Protein AF-A0A9P5NGA0-F1 (afdb_monomer_lite)

Secondary structure (DSSP, 8-state):
-----THHHHHHHHHHHHHHHTTSS------GGGGS--S---TTEEEEEEEEEPTT--HHHHHHS---BS-STTSSEEEEESBHHHHHHT-SSEEEEEEEEHHHHHHS-EEEPPHHHHHT---TTSSTT-EEEEE-SS-PBTTBSS-EEEEEEHHHHTTTT-EEEEEETT-TTS-TT-B--HHHHTTTTT-BS------

pLDDT: mean 79.45, std 17.51, range [39.53, 96.5]

Structure (mmCIF, N/CA/C/O backbone):
data_AF-A0A9P5NGA0-F1
#
_entry.id   AF-A0A9P5NGA0-F1
#
loop_
_atom_site.group_PDB
_atom_site.id
_atom_site.type_symbol
_atom_site.label_atom_id
_atom_site.label_alt_id
_atom_site.label_comp_id
_atom_site.label_asym_id
_atom_site.label_entity_id
_atom_site.label_seq_id
_atom_site.pdbx_PDB_ins_code
_atom_site.Cartn_x
_atom_site.Cartn_y
_atom_site.Cartn_z
_atom_site.occupancy
_atom_site.B_iso_or_equiv
_atom_site.auth_seq_id
_atom_site.auth_comp_id
_atom_site.auth_asym_id
_atom_site.auth_atom_id
_atom_site.pdbx_PDB_model_num
ATOM 1 N N . MET A 1 1 ? 49.934 56.362 -37.278 1.00 44.78 1 MET A N 1
ATOM 2 C CA . MET A 1 1 ? 49.394 54.993 -37.444 1.00 44.78 1 MET A CA 1
ATOM 3 C C . MET A 1 1 ? 49.486 54.292 -36.099 1.00 44.78 1 MET A C 1
ATOM 5 O O . MET A 1 1 ? 50.587 54.046 -35.635 1.00 44.78 1 MET A O 1
ATOM 9 N N . ILE A 1 2 ? 48.356 54.085 -35.422 1.00 48.91 2 ILE A N 1
ATOM 10 C CA . ILE A 1 2 ? 48.323 53.521 -34.065 1.00 48.91 2 ILE A CA 1
ATOM 11 C C . ILE A 1 2 ? 48.322 51.995 -34.191 1.00 48.91 2 ILE A C 1
ATOM 13 O O . ILE A 1 2 ? 47.350 51.406 -34.659 1.00 48.91 2 ILE A O 1
ATOM 17 N N . HIS A 1 3 ? 49.435 51.359 -33.826 1.00 47.41 3 HIS A N 1
ATOM 18 C CA . HIS A 1 3 ? 49.525 49.908 -33.689 1.00 47.41 3 HIS A CA 1
ATOM 19 C C . HIS A 1 3 ? 48.767 49.478 -32.432 1.00 47.41 3 HIS A C 1
ATOM 21 O O . HIS A 1 3 ? 49.205 49.729 -31.312 1.00 47.41 3 HIS A O 1
ATOM 27 N N . GLN A 1 4 ? 47.609 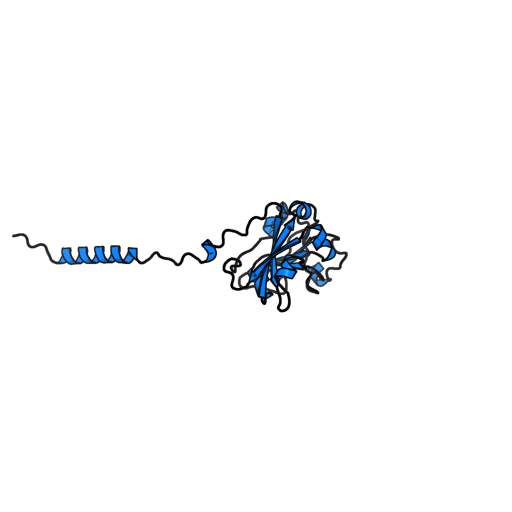48.843 -32.619 1.00 47.69 4 GLN A N 1
ATOM 28 C CA . GLN A 1 4 ? 46.931 48.151 -31.528 1.00 47.69 4 GLN A CA 1
ATOM 29 C C . GLN A 1 4 ? 47.776 46.941 -31.097 1.00 47.69 4 GLN A C 1
ATOM 31 O O . GLN A 1 4 ? 48.144 46.130 -31.953 1.00 47.69 4 GLN A O 1
ATOM 36 N N . PRO A 1 5 ? 48.087 46.796 -29.799 1.00 52.59 5 PRO A N 1
ATOM 37 C CA . PRO A 1 5 ? 48.901 45.695 -29.310 1.00 52.59 5 PRO A CA 1
ATOM 38 C C . PRO A 1 5 ? 48.157 44.365 -29.485 1.00 52.59 5 PRO A C 1
ATOM 40 O O . PRO A 1 5 ? 46.973 44.240 -29.157 1.00 52.59 5 PRO A O 1
ATOM 43 N N . ALA A 1 6 ? 48.870 43.359 -29.999 1.00 55.66 6 ALA A N 1
ATOM 44 C CA . ALA A 1 6 ? 48.369 42.010 -30.286 1.00 55.66 6 ALA A CA 1
ATOM 45 C C . ALA A 1 6 ? 47.685 41.327 -29.081 1.00 55.66 6 ALA A C 1
ATOM 47 O O . ALA A 1 6 ? 46.849 40.441 -29.254 1.00 55.66 6 ALA A O 1
ATOM 48 N N . SER A 1 7 ? 47.970 41.797 -27.867 1.00 55.34 7 SER A N 1
ATOM 49 C CA . SER A 1 7 ? 47.393 41.350 -26.598 1.00 55.34 7 SER A CA 1
ATOM 50 C C . SER A 1 7 ? 45.872 41.538 -26.515 1.00 55.34 7 SER A C 1
ATOM 52 O O . SER A 1 7 ? 45.193 40.731 -25.886 1.00 55.34 7 SER A O 1
ATOM 54 N N . LEU A 1 8 ? 45.313 42.557 -27.181 1.00 52.03 8 LEU A N 1
ATOM 55 C CA . LEU A 1 8 ? 43.870 42.834 -27.144 1.00 52.03 8 LEU A CA 1
ATOM 56 C C . LEU A 1 8 ? 43.065 41.860 -28.025 1.00 52.03 8 LEU A C 1
ATOM 58 O O . LEU A 1 8 ? 41.920 41.536 -27.719 1.00 52.03 8 LEU A O 1
ATOM 62 N N . ARG A 1 9 ? 43.673 41.353 -29.107 1.00 53.91 9 ARG A N 1
ATOM 63 C CA . ARG A 1 9 ? 43.028 40.402 -30.030 1.00 53.91 9 ARG A CA 1
ATOM 64 C C . ARG A 1 9 ? 42.917 39.001 -29.433 1.00 53.91 9 ARG A C 1
ATOM 66 O O . ARG A 1 9 ? 41.930 38.318 -29.678 1.00 53.91 9 ARG A O 1
ATOM 73 N N . ILE A 1 10 ? 43.891 38.602 -28.616 1.00 57.31 10 ILE A N 1
ATOM 74 C CA . ILE A 1 10 ? 43.894 37.302 -27.930 1.00 57.31 10 ILE A CA 1
ATOM 75 C C . ILE A 1 10 ? 42.819 37.271 -26.833 1.00 57.31 10 ILE A C 1
ATOM 77 O O . ILE A 1 10 ? 42.112 36.276 -26.700 1.00 57.31 10 ILE A O 1
ATOM 81 N N . LEU A 1 11 ? 42.633 38.381 -26.110 1.00 55.25 11 LEU A N 1
ATOM 82 C CA . LEU A 1 11 ? 41.629 38.483 -25.046 1.00 55.25 11 LEU A CA 1
ATOM 83 C C . LEU A 1 11 ? 40.183 38.482 -25.578 1.00 55.25 11 LEU A C 1
ATOM 85 O O . LEU A 1 11 ? 39.280 37.971 -24.922 1.00 55.25 11 LEU A O 1
ATOM 89 N N . LEU A 1 12 ? 39.957 39.023 -26.781 1.00 54.62 12 LEU A N 1
ATOM 90 C CA . LEU A 1 12 ? 38.637 38.999 -27.419 1.00 54.62 12 LEU A CA 1
ATOM 91 C C . LEU A 1 12 ? 38.269 37.596 -27.937 1.00 54.62 12 LEU A C 1
ATOM 93 O O . LEU A 1 12 ? 37.108 37.197 -27.879 1.00 54.62 12 LEU A O 1
ATOM 97 N N . LEU A 1 13 ? 39.257 36.834 -28.417 1.00 55.31 13 LEU A N 1
ATOM 98 C CA . LEU A 1 13 ? 39.057 35.476 -28.935 1.00 55.31 13 LEU A CA 1
ATOM 99 C C . LEU A 1 13 ? 38.733 34.463 -27.828 1.00 55.31 13 LEU A C 1
ATOM 101 O O . LEU A 1 13 ? 37.881 33.600 -28.030 1.00 55.31 13 LEU A O 1
ATOM 105 N N . THR A 1 14 ? 39.339 34.583 -26.644 1.00 55.31 14 THR A N 1
ATOM 106 C CA . THR A 1 14 ? 39.026 33.699 -25.507 1.00 55.31 14 THR A CA 1
ATOM 107 C C . THR A 1 14 ? 37.631 33.957 -24.937 1.00 55.31 14 THR A C 1
ATOM 109 O O . THR A 1 14 ? 36.948 33.008 -24.548 1.00 55.31 14 THR A O 1
ATOM 112 N N . LEU A 1 15 ? 37.158 35.209 -24.958 1.00 54.34 15 LEU A N 1
ATOM 113 C CA . LEU A 1 15 ? 35.811 35.558 -24.503 1.00 54.34 15 LEU A CA 1
ATOM 114 C C . LEU A 1 15 ? 34.724 34.989 -25.434 1.00 54.34 15 LEU A C 1
ATOM 116 O O . LEU A 1 15 ? 33.713 34.479 -24.960 1.00 54.34 15 LEU A O 1
ATOM 120 N N . ILE A 1 16 ? 34.945 35.004 -26.753 1.00 56.59 16 ILE A N 1
ATOM 121 C CA . ILE A 1 16 ? 33.987 34.461 -27.730 1.00 56.59 16 ILE A CA 1
ATOM 122 C C . ILE A 1 16 ? 33.914 32.929 -27.632 1.00 56.59 16 ILE A C 1
ATOM 124 O O . ILE A 1 16 ? 32.818 32.371 -27.633 1.00 56.59 16 ILE A O 1
ATOM 128 N N . VAL A 1 17 ? 35.043 32.236 -27.452 1.00 56.28 17 VAL A N 1
ATOM 129 C CA . VAL A 1 17 ? 35.050 30.772 -27.264 1.00 56.28 17 VAL A CA 1
ATOM 130 C C . VAL A 1 17 ? 34.340 30.366 -25.966 1.00 56.28 17 VAL A C 1
ATOM 132 O O . VAL A 1 17 ? 33.583 29.398 -25.974 1.00 56.28 17 VAL A O 1
ATOM 135 N N . ALA A 1 18 ? 34.485 31.128 -24.877 1.00 53.69 18 ALA A N 1
ATOM 136 C CA . ALA A 1 18 ? 33.774 30.860 -23.622 1.00 53.69 18 ALA A CA 1
ATOM 137 C C . ALA A 1 18 ? 32.246 31.060 -23.736 1.00 53.69 18 ALA A C 1
ATOM 139 O O . ALA A 1 18 ? 31.475 30.317 -23.127 1.00 53.69 18 ALA A O 1
ATOM 140 N N . ILE A 1 19 ? 31.794 32.018 -24.553 1.00 53.72 19 ILE A N 1
ATOM 141 C CA . ILE A 1 19 ? 30.363 32.274 -24.786 1.00 53.72 19 ILE A CA 1
ATOM 142 C C . ILE A 1 19 ? 29.745 31.188 -25.688 1.00 53.72 19 ILE A C 1
ATOM 144 O O . ILE A 1 19 ? 28.622 30.741 -25.437 1.00 53.72 19 ILE A O 1
ATOM 148 N N . PHE A 1 20 ? 30.482 30.696 -26.689 1.00 48.56 20 PHE A N 1
ATOM 149 C CA . PHE A 1 20 ? 30.005 29.610 -27.554 1.00 48.56 20 PHE A CA 1
ATOM 150 C C . PHE A 1 20 ? 30.071 28.224 -26.894 1.00 48.56 20 PHE A C 1
ATOM 152 O O . PHE A 1 20 ? 29.223 27.385 -27.193 1.00 48.56 20 PHE A O 1
ATOM 159 N N . TRP A 1 21 ? 30.982 27.979 -25.943 1.00 43.09 21 TRP A N 1
ATOM 160 C CA . TRP A 1 21 ? 31.023 26.699 -25.215 1.00 43.09 21 TRP A CA 1
ATOM 161 C C . TRP A 1 21 ? 29.905 26.563 -24.171 1.00 43.09 21 TRP A C 1
ATOM 163 O O . TRP A 1 21 ? 29.384 25.467 -23.962 1.00 43.09 21 TRP A O 1
ATOM 173 N N . ASN A 1 22 ? 29.460 27.675 -23.577 1.00 42.53 22 ASN A N 1
ATOM 174 C CA . ASN A 1 22 ? 28.325 27.675 -22.645 1.00 42.53 22 ASN A CA 1
ATOM 175 C C . ASN A 1 22 ? 26.966 27.450 -23.325 1.00 42.53 22 ASN A C 1
ATOM 177 O O . ASN A 1 22 ? 25.995 27.130 -22.646 1.00 42.53 22 ASN A O 1
ATOM 181 N N . SER A 1 23 ? 26.888 27.556 -24.655 1.00 44.03 23 SER A N 1
ATOM 182 C CA . SER A 1 23 ? 25.646 27.289 -25.396 1.00 44.03 23 SER A CA 1
ATOM 183 C C . SER A 1 23 ? 25.423 25.799 -25.699 1.00 44.03 23 SER A C 1
ATOM 185 O O . SER A 1 23 ? 24.315 25.409 -26.055 1.00 44.03 23 SER A O 1
ATOM 187 N N . PHE A 1 24 ? 26.439 24.946 -25.507 1.00 46.59 24 PHE A N 1
ATOM 188 C CA . PHE A 1 24 ? 26.325 23.485 -25.655 1.00 46.59 24 PHE A CA 1
ATOM 189 C C . PHE A 1 24 ? 26.264 22.734 -24.318 1.00 46.59 24 PHE A C 1
ATOM 191 O O . PHE A 1 24 ? 26.037 21.526 -24.292 1.00 46.59 24 PHE A O 1
ATOM 198 N N . ALA A 1 25 ? 26.405 23.441 -23.197 1.00 46.47 25 ALA A N 1
ATOM 199 C CA . ALA A 1 25 ? 26.397 22.869 -21.858 1.00 46.47 25 ALA A CA 1
ATOM 200 C C . ALA A 1 25 ? 25.103 23.206 -21.104 1.00 46.47 25 ALA A C 1
ATOM 202 O O . ALA A 1 25 ? 25.161 23.797 -20.035 1.00 46.47 25 ALA A O 1
ATOM 203 N N . SER A 1 26 ? 23.931 22.868 -21.656 1.00 45.66 26 SER A N 1
ATOM 204 C CA . SER A 1 26 ? 22.661 22.770 -20.902 1.00 45.66 26 SER A CA 1
ATOM 205 C C . SER A 1 26 ? 21.543 22.081 -21.698 1.00 45.66 26 SER A C 1
ATOM 207 O O . SER A 1 26 ? 20.376 22.446 -21.604 1.00 45.66 26 SER A O 1
ATOM 209 N N . ALA A 1 27 ? 21.860 21.026 -22.446 1.00 40.69 27 ALA A N 1
ATOM 210 C CA . ALA A 1 27 ? 20.887 19.954 -22.641 1.00 40.69 27 ALA A CA 1
ATOM 211 C C . ALA A 1 27 ? 21.215 18.869 -21.615 1.00 40.69 27 ALA A C 1
ATOM 213 O O . ALA A 1 27 ? 21.681 17.785 -21.955 1.00 40.69 27 ALA A O 1
ATOM 214 N N . ALA A 1 28 ? 21.022 19.190 -20.328 1.00 41.59 28 ALA A N 1
ATOM 215 C CA . ALA A 1 28 ? 20.860 18.132 -19.343 1.00 41.59 28 ALA A CA 1
ATOM 216 C C . ALA A 1 28 ? 19.783 17.196 -19.913 1.00 41.59 28 ALA A C 1
ATOM 218 O O . ALA A 1 28 ? 18.731 17.709 -20.319 1.00 41.59 28 ALA A O 1
ATOM 219 N N . PRO A 1 29 ? 20.024 15.877 -20.022 1.00 40.00 29 PRO A N 1
ATOM 220 C CA . PRO A 1 29 ? 18.976 14.968 -20.440 1.00 40.00 29 PRO A CA 1
ATOM 221 C C . PRO A 1 29 ? 17.822 15.219 -19.480 1.00 40.00 29 PRO A C 1
ATOM 223 O O . PRO A 1 29 ? 17.972 15.058 -18.268 1.00 40.00 29 PRO A O 1
ATOM 226 N N . LEU A 1 30 ? 16.714 15.748 -20.008 1.00 39.53 30 LEU A N 1
ATOM 227 C CA . LEU A 1 30 ? 15.484 15.928 -19.255 1.00 39.53 30 LEU A CA 1
ATOM 228 C C . LEU A 1 30 ? 15.263 14.609 -18.528 1.00 39.53 30 LEU A C 1
ATOM 230 O O . LEU A 1 30 ? 15.118 13.581 -19.189 1.00 39.53 30 LEU A O 1
ATOM 234 N N . ALA A 1 31 ? 15.340 14.637 -17.193 1.00 44.28 31 ALA A N 1
ATOM 235 C CA . ALA A 1 31 ? 15.195 13.440 -16.385 1.00 44.28 31 ALA A CA 1
ATOM 236 C C . ALA A 1 31 ? 13.973 12.668 -16.916 1.00 44.28 31 ALA A C 1
ATOM 238 O O . ALA A 1 31 ? 12.906 13.284 -17.056 1.00 44.28 31 ALA A O 1
ATOM 239 N N . PRO A 1 32 ? 14.106 11.371 -17.253 1.00 43.00 32 PRO A N 1
ATOM 240 C CA . PRO A 1 32 ? 13.070 10.600 -17.953 1.00 43.00 32 PRO A CA 1
ATOM 241 C C . PRO A 1 32 ? 11.714 10.589 -17.220 1.00 43.00 32 PRO A C 1
ATOM 243 O O . PRO A 1 32 ? 10.686 10.246 -17.792 1.00 43.00 32 PRO A O 1
ATOM 246 N N . HIS A 1 33 ? 11.687 11.050 -15.971 1.00 47.84 33 HIS A N 1
ATOM 247 C CA . HIS A 1 33 ? 10.510 11.221 -15.131 1.00 47.84 33 HIS A CA 1
ATOM 248 C C . HIS A 1 33 ? 9.612 12.422 -15.486 1.00 47.84 33 HIS A C 1
ATOM 250 O O . HIS A 1 33 ? 8.483 12.471 -15.011 1.00 47.84 33 HIS A O 1
ATOM 256 N N . ARG A 1 34 ? 10.033 13.391 -16.321 1.00 41.41 34 ARG A N 1
ATOM 257 C CA . ARG A 1 34 ? 9.169 14.544 -16.684 1.00 41.41 34 ARG A CA 1
ATOM 258 C C . ARG A 1 34 ? 7.934 14.161 -17.512 1.00 41.41 34 ARG A C 1
ATOM 260 O O . ARG A 1 34 ? 6.953 14.896 -17.483 1.00 41.41 34 ARG A O 1
ATOM 267 N N . GLN A 1 35 ? 7.962 13.026 -18.213 1.00 45.62 35 GLN A N 1
ATOM 268 C CA . GLN A 1 35 ? 6.797 12.475 -18.928 1.00 45.62 35 GLN A CA 1
ATOM 269 C C . GLN A 1 35 ? 5.956 11.526 -18.070 1.00 45.62 35 GLN A C 1
ATOM 271 O O . GLN A 1 35 ? 4.850 11.157 -18.459 1.00 45.62 35 GLN A O 1
ATOM 276 N N . CYS A 1 36 ? 6.429 11.194 -16.870 1.00 55.00 36 CYS A N 1
ATOM 277 C CA . CYS A 1 36 ? 5.611 10.581 -15.841 1.00 55.00 36 CYS A CA 1
ATOM 278 C C . CYS A 1 36 ? 4.789 11.685 -15.202 1.00 55.00 36 CYS A C 1
ATOM 280 O O . CYS A 1 36 ? 5.064 12.147 -14.096 1.00 55.00 36 CYS A O 1
ATOM 282 N N . ALA A 1 37 ? 3.809 12.177 -15.960 1.00 45.28 37 ALA A N 1
ATOM 283 C CA . ALA A 1 37 ? 2.756 13.009 -15.426 1.00 45.28 37 ALA A CA 1
ATOM 284 C C . ALA A 1 37 ? 2.176 12.253 -14.226 1.00 45.28 37 ALA A C 1
ATOM 286 O O . ALA A 1 37 ? 1.511 11.242 -14.415 1.00 45.28 37 ALA A O 1
ATOM 287 N N . ARG A 1 38 ? 2.580 12.709 -13.029 1.00 51.34 38 ARG A N 1
ATOM 288 C CA . ARG A 1 38 ? 2.062 12.460 -11.679 1.00 51.34 38 ARG A CA 1
ATOM 289 C C . ARG A 1 38 ? 1.178 11.223 -11.578 1.00 51.34 38 ARG A C 1
ATOM 291 O O . ARG A 1 38 ? 0.109 11.256 -12.179 1.00 51.34 38 ARG A O 1
ATOM 298 N N . LEU A 1 39 ? 1.567 10.247 -10.739 1.00 51.88 39 LEU A N 1
ATOM 299 C CA . LEU A 1 39 ? 0.662 9.305 -10.046 1.00 51.88 39 LEU A CA 1
ATOM 300 C C . LEU A 1 39 ? -0.782 9.768 -10.223 1.00 51.88 39 LEU A C 1
ATOM 302 O O . LEU A 1 39 ? -1.174 10.755 -9.592 1.00 51.88 39 LEU A O 1
ATOM 306 N N . SER A 1 40 ? -1.492 9.212 -11.211 1.00 50.81 40 SER A N 1
ATOM 307 C CA . SER A 1 40 ? -2.715 9.863 -11.676 1.00 50.81 40 SER A CA 1
ATOM 308 C C . SER A 1 40 ? -3.671 9.881 -10.502 1.00 50.81 40 SER A C 1
ATOM 310 O O . SER A 1 40 ? -4.064 8.822 -10.013 1.00 50.81 40 SER A O 1
ATOM 312 N N . LYS A 1 41 ? -3.987 11.081 -9.998 1.00 56.16 41 LYS A N 1
ATOM 313 C CA . LYS A 1 41 ? -4.958 11.237 -8.921 1.00 56.16 41 LYS A CA 1
ATOM 314 C C . LYS A 1 41 ? -6.265 10.674 -9.456 1.00 56.16 41 LYS A C 1
ATOM 316 O O . LYS A 1 41 ? -6.920 11.293 -10.291 1.00 56.16 41 LYS A O 1
ATOM 321 N N . ARG A 1 42 ? -6.607 9.470 -9.016 1.00 71.38 42 ARG A N 1
ATOM 322 C CA . ARG A 1 42 ? -7.873 8.835 -9.340 1.00 71.38 42 ARG A CA 1
ATOM 323 C C . ARG A 1 42 ? -8.917 9.486 -8.449 1.00 71.38 42 ARG A C 1
ATOM 325 O O . ARG A 1 42 ? -8.875 9.336 -7.233 1.00 71.38 42 ARG A O 1
ATOM 332 N N . THR A 1 43 ? -9.796 10.287 -9.040 1.00 79.75 43 THR A N 1
ATOM 333 C CA . THR A 1 43 ? -10.900 10.909 -8.303 1.00 79.75 43 THR A CA 1
ATOM 334 C C . THR A 1 43 ? -11.700 9.822 -7.589 1.00 79.75 43 THR A C 1
ATOM 336 O O . THR A 1 43 ? -12.058 8.827 -8.213 1.00 79.75 43 THR A O 1
ATOM 339 N N . GLY A 1 44 ? -11.937 10.001 -6.289 1.00 88.25 44 GLY A N 1
ATOM 340 C CA . GLY A 1 44 ? -12.620 9.012 -5.452 1.00 88.25 44 GLY A CA 1
ATOM 341 C C . GLY A 1 44 ? -11.740 7.860 -4.963 1.00 88.25 44 GLY A C 1
ATOM 342 O O . GLY A 1 44 ? -12.263 6.966 -4.316 1.00 88.25 44 GLY A O 1
ATOM 343 N N . TYR A 1 45 ? -10.430 7.872 -5.231 1.00 92.31 45 TYR A N 1
ATOM 344 C CA . TYR A 1 45 ? -9.512 6.845 -4.748 1.00 92.31 45 TYR A CA 1
ATOM 345 C C . TYR A 1 45 ? -8.322 7.430 -3.985 1.00 92.31 45 TYR A C 1
ATOM 347 O O . TYR A 1 45 ? -7.710 8.427 -4.381 1.00 92.31 45 TYR A O 1
ATOM 355 N N . THR A 1 46 ? -7.938 6.741 -2.915 1.00 93.25 46 THR A N 1
ATOM 356 C CA . THR A 1 46 ? -6.754 7.035 -2.106 1.00 93.25 46 THR A CA 1
ATOM 357 C C . THR A 1 46 ? -5.635 6.078 -2.489 1.00 93.25 46 THR A C 1
ATOM 359 O O . THR A 1 46 ? -5.820 4.863 -2.442 1.00 93.25 46 THR A O 1
ATOM 362 N N . LEU A 1 47 ? -4.465 6.612 -2.860 1.00 93.62 47 LEU A N 1
ATOM 363 C CA . LEU A 1 47 ? -3.266 5.794 -3.050 1.00 93.62 47 LEU A CA 1
ATOM 364 C C . LEU A 1 47 ? -2.819 5.251 -1.692 1.00 93.62 47 LEU A C 1
ATOM 366 O O . LEU A 1 47 ? -2.518 6.023 -0.783 1.00 93.62 47 LEU A O 1
ATOM 370 N N . LEU A 1 48 ? -2.758 3.929 -1.582 1.00 95.25 48 LEU A N 1
ATOM 371 C CA . LEU A 1 48 ? -2.318 3.235 -0.381 1.00 95.25 48 LEU A CA 1
ATOM 372 C C . LEU A 1 48 ? -0.824 2.926 -0.408 1.00 95.25 48 LEU A C 1
ATOM 374 O O . LEU A 1 48 ? -0.214 2.866 0.649 1.00 95.25 48 LEU A O 1
ATOM 378 N N . GLY A 1 49 ? -0.225 2.740 -1.585 1.00 94.38 49 GLY A N 1
ATOM 379 C CA . GLY A 1 49 ? 1.197 2.425 -1.743 1.00 94.38 49 GLY A CA 1
ATOM 380 C C . GLY A 1 49 ? 1.442 1.518 -2.939 1.00 94.38 49 GLY A C 1
ATOM 381 O O . GLY A 1 49 ? 0.702 1.578 -3.925 1.00 94.38 49 GLY A O 1
ATOM 382 N N . TRP A 1 50 ? 2.470 0.674 -2.856 1.00 94.06 50 TRP A N 1
ATOM 383 C CA . TRP A 1 50 ? 2.936 -0.140 -3.979 1.00 94.06 50 TRP A CA 1
ATOM 384 C C . TRP A 1 50 ? 3.069 -1.623 -3.636 1.00 94.06 50 TRP A C 1
ATOM 386 O O . TRP A 1 50 ? 3.448 -1.985 -2.532 1.00 94.06 50 TRP A O 1
ATOM 396 N N . LYS A 1 51 ? 2.827 -2.511 -4.601 1.00 94.12 51 LYS A N 1
ATOM 397 C CA . LYS A 1 51 ? 3.074 -3.954 -4.469 1.00 94.12 51 LYS A CA 1
ATOM 398 C C . LYS A 1 51 ? 3.943 -4.469 -5.606 1.00 94.12 51 LYS A C 1
ATOM 400 O O . LYS A 1 51 ? 3.622 -4.251 -6.770 1.00 94.12 51 LYS A O 1
ATOM 405 N N . GLY A 1 52 ? 4.988 -5.220 -5.275 1.00 93.12 52 GLY A N 1
ATOM 406 C CA . GLY A 1 52 ? 5.731 -6.015 -6.249 1.00 93.12 52 GLY A CA 1
ATOM 407 C C . GLY A 1 52 ? 4.994 -7.300 -6.623 1.00 93.12 52 GLY A C 1
ATOM 408 O O . GLY A 1 52 ? 4.552 -8.045 -5.746 1.00 93.12 52 GLY A O 1
ATOM 409 N N . LEU A 1 53 ? 4.866 -7.585 -7.919 1.00 93.44 53 LEU A N 1
ATOM 410 C CA . LEU A 1 53 ? 4.322 -8.855 -8.401 1.00 93.44 53 LEU A CA 1
ATOM 411 C C . LEU A 1 53 ? 5.435 -9.874 -8.633 1.00 93.44 53 LEU A C 1
ATOM 413 O O . LEU A 1 53 ? 6.410 -9.614 -9.347 1.00 93.44 53 LEU A O 1
ATOM 417 N N . ARG A 1 54 ? 5.249 -11.064 -8.057 1.00 89.62 54 ARG A N 1
ATOM 418 C CA . ARG A 1 54 ? 6.112 -12.231 -8.271 1.00 89.62 54 ARG A CA 1
ATOM 419 C C . ARG A 1 54 ? 5.881 -12.831 -9.661 1.00 89.62 54 ARG A C 1
ATOM 421 O O . ARG A 1 54 ? 4.879 -12.561 -10.323 1.00 89.62 54 ARG A O 1
ATOM 428 N N . ALA A 1 55 ? 6.822 -13.659 -10.101 1.00 87.81 55 ALA A N 1
ATOM 429 C CA . ALA A 1 55 ? 6.675 -14.423 -11.336 1.00 87.81 55 ALA A CA 1
ATOM 430 C C . ALA A 1 55 ? 5.461 -15.368 -11.247 1.00 87.81 55 ALA A C 1
ATOM 432 O O . ALA A 1 55 ? 5.182 -15.916 -10.182 1.00 87.81 55 ALA A O 1
ATOM 433 N N . GLY A 1 56 ? 4.743 -15.541 -12.360 1.00 87.06 56 GLY A N 1
ATOM 434 C CA . GLY A 1 56 ? 3.544 -16.387 -12.438 1.00 87.06 56 GLY A CA 1
ATOM 435 C C . GLY A 1 56 ? 2.221 -15.685 -12.110 1.00 87.06 56 GLY A C 1
ATOM 436 O O . GLY A 1 56 ? 1.167 -16.263 -12.355 1.00 87.06 56 GLY A O 1
ATOM 437 N N . LEU A 1 57 ? 2.246 -14.442 -11.616 1.00 90.12 57 LEU A N 1
ATOM 438 C CA . LEU A 1 57 ? 1.041 -13.620 -11.487 1.00 90.12 57 LEU A CA 1
ATOM 439 C C . LEU A 1 57 ? 0.801 -12.816 -12.769 1.00 90.12 57 LEU A C 1
ATOM 441 O O . LEU A 1 57 ? 1.687 -12.094 -13.229 1.00 90.12 57 LEU A O 1
ATOM 445 N N . ASP A 1 58 ? -0.409 -12.914 -13.325 1.00 94.19 58 ASP A N 1
ATOM 446 C CA . ASP A 1 58 ? -0.831 -12.076 -14.448 1.00 94.19 58 ASP A CA 1
ATOM 447 C C . ASP A 1 58 ? -1.205 -10.672 -13.957 1.00 94.19 58 ASP A C 1
ATOM 449 O O . ASP A 1 58 ? -2.093 -10.504 -13.119 1.00 94.19 58 ASP A O 1
ATOM 453 N N . ALA A 1 59 ? -0.540 -9.649 -14.496 1.00 93.69 59 ALA A N 1
ATOM 454 C CA . ALA A 1 59 ? -0.731 -8.271 -14.056 1.00 93.69 59 ALA A CA 1
ATOM 455 C C . ALA A 1 59 ? -2.155 -7.764 -14.331 1.00 93.69 59 ALA A C 1
ATOM 457 O O . ALA A 1 59 ? -2.726 -7.080 -13.489 1.00 93.69 59 ALA A O 1
ATOM 458 N N . LYS A 1 60 ? -2.763 -8.121 -15.471 1.00 93.25 60 LYS A N 1
ATOM 459 C CA . LYS A 1 60 ? -4.128 -7.677 -15.812 1.00 93.25 60 LYS A CA 1
ATOM 460 C C . LYS A 1 60 ? -5.183 -8.345 -14.932 1.00 93.25 60 LYS A C 1
ATOM 462 O O . LYS A 1 60 ? -6.168 -7.709 -14.567 1.00 93.25 60 LYS A O 1
ATOM 467 N N . ALA A 1 61 ? -5.002 -9.620 -14.601 1.00 93.19 61 ALA A N 1
ATOM 468 C CA . ALA A 1 61 ? -5.833 -10.325 -13.639 1.00 93.19 61 ALA A CA 1
ATOM 469 C C . ALA A 1 61 ? -5.688 -9.702 -12.250 1.00 93.19 61 ALA A C 1
ATOM 471 O O . ALA A 1 61 ? -6.701 -9.435 -11.611 1.00 93.19 61 ALA A O 1
ATOM 472 N N . TYR A 1 62 ? -4.459 -9.384 -11.835 1.00 94.00 62 TYR A N 1
ATOM 473 C CA . TYR A 1 62 ? -4.192 -8.729 -10.559 1.00 94.00 62 TYR A CA 1
ATOM 474 C C . TYR A 1 62 ? -4.803 -7.319 -1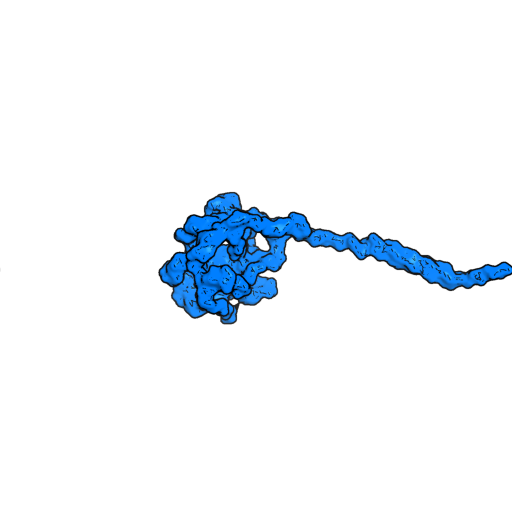0.473 1.00 94.00 62 TYR A C 1
ATOM 476 O O . TYR A 1 62 ? -5.358 -6.960 -9.440 1.00 94.00 62 TYR A O 1
ATOM 484 N N . GLU A 1 63 ? -4.769 -6.528 -11.554 1.00 93.62 63 GLU A N 1
ATOM 485 C CA . GLU A 1 63 ? -5.442 -5.217 -11.619 1.00 93.62 63 GLU A CA 1
ATOM 486 C C . GLU A 1 63 ? -6.951 -5.314 -11.339 1.00 93.62 63 GLU A C 1
ATOM 488 O O . GLU A 1 63 ? -7.514 -4.415 -10.713 1.00 93.62 63 GLU A O 1
ATOM 493 N N . ARG A 1 64 ? -7.598 -6.401 -11.783 1.00 89.00 64 ARG A N 1
ATOM 494 C CA . ARG A 1 64 ? -9.034 -6.652 -11.569 1.00 89.00 64 ARG A CA 1
ATOM 495 C C . ARG A 1 64 ? -9.337 -7.289 -10.218 1.00 89.00 64 ARG A C 1
ATOM 497 O O . ARG A 1 64 ? -10.371 -6.997 -9.625 1.00 89.00 64 ARG A O 1
ATOM 504 N N . HIS A 1 65 ? -8.457 -8.172 -9.760 1.00 90.31 65 HIS A N 1
ATOM 505 C CA . HIS A 1 65 ? -8.641 -8.964 -8.552 1.00 90.31 65 HIS A CA 1
ATOM 506 C C . HIS A 1 65 ? -7.335 -9.005 -7.753 1.00 90.31 65 HIS A C 1
ATOM 508 O O . HIS A 1 65 ? -6.602 -9.994 -7.827 1.00 90.31 65 HIS A O 1
ATOM 514 N N . PRO A 1 66 ? -7.019 -7.941 -6.992 1.00 92.31 66 PRO A N 1
ATOM 515 C CA . PRO A 1 66 ? -5.905 -7.975 -6.059 1.00 92.31 66 PRO A CA 1
ATOM 516 C C . PRO A 1 66 ? -6.104 -9.105 -5.047 1.00 92.31 66 PRO A C 1
ATOM 518 O O . PRO A 1 66 ? -7.182 -9.253 -4.474 1.00 92.31 66 PRO A O 1
ATOM 521 N N . THR A 1 67 ? -5.063 -9.896 -4.811 1.00 91.00 67 THR A N 1
ATOM 522 C CA . THR A 1 67 ? -5.097 -11.026 -3.873 1.00 91.00 67 THR A CA 1
ATOM 523 C C . THR A 1 67 ? -4.093 -10.837 -2.743 1.00 91.00 67 THR A C 1
ATOM 525 O O . THR A 1 67 ? -3.096 -10.118 -2.879 1.00 91.00 67 THR A O 1
ATOM 528 N N . THR A 1 68 ? -4.337 -11.509 -1.618 1.00 90.38 68 THR A N 1
ATOM 529 C CA . THR A 1 68 ? -3.390 -11.555 -0.504 1.00 90.38 68 THR A CA 1
ATOM 530 C C . THR A 1 68 ? -2.096 -12.264 -0.901 1.00 90.38 68 THR A C 1
ATOM 532 O O . THR A 1 68 ? -2.016 -12.982 -1.904 1.00 90.38 68 THR A O 1
ATOM 535 N N . SER A 1 69 ? -1.045 -12.020 -0.125 1.00 78.56 69 SER A N 1
ATOM 536 C CA . SER A 1 69 ? 0.147 -12.858 -0.134 1.00 78.56 69 SER A CA 1
ATOM 537 C C . SER A 1 69 ? -0.040 -13.950 0.922 1.00 78.56 69 SER A C 1
ATOM 539 O O . SER A 1 69 ? -0.387 -13.637 2.055 1.00 78.56 69 SER A O 1
ATOM 541 N N . GLY A 1 70 ? 0.244 -15.211 0.588 1.00 65.94 70 GLY A N 1
ATOM 542 C CA . GLY A 1 70 ? 0.020 -16.359 1.483 1.00 65.94 70 GLY A CA 1
ATOM 543 C C . GLY A 1 70 ? 0.964 -16.482 2.694 1.00 65.94 70 GLY A C 1
ATOM 544 O O . GLY A 1 70 ? 1.240 -17.601 3.117 1.00 65.94 70 GLY A O 1
ATOM 545 N N . GLY A 1 71 ? 1.509 -15.381 3.226 1.00 73.12 71 GLY A N 1
ATOM 546 C CA . GLY A 1 71 ? 2.371 -15.381 4.415 1.00 73.12 71 GLY A CA 1
ATOM 547 C C . GLY A 1 71 ? 3.186 -14.097 4.626 1.00 73.12 71 GLY A C 1
ATOM 548 O O . GLY A 1 71 ? 3.326 -13.284 3.713 1.00 73.12 71 GLY A O 1
ATOM 549 N N . GLY A 1 72 ? 3.746 -13.948 5.835 1.00 79.38 72 GLY A N 1
ATOM 550 C CA . GLY A 1 72 ? 4.604 -12.836 6.267 1.00 79.38 72 GLY A CA 1
ATOM 551 C C . GLY A 1 72 ? 4.338 -12.415 7.723 1.00 79.38 72 GLY A C 1
ATOM 552 O O . GLY A 1 72 ? 3.591 -13.075 8.442 1.00 79.38 72 GLY A O 1
ATOM 553 N N . GLU A 1 73 ? 4.925 -11.296 8.156 1.00 82.88 73 GLU A N 1
ATOM 554 C CA . GLU A 1 73 ? 4.866 -10.751 9.535 1.00 82.88 73 GLU A CA 1
ATOM 555 C C . GLU A 1 73 ? 3.449 -10.424 10.058 1.00 82.88 73 GLU A C 1
ATOM 557 O O . GLU A 1 73 ? 3.213 -10.365 11.261 1.00 82.88 73 GLU A O 1
ATOM 562 N N . LEU A 1 74 ? 2.499 -10.235 9.145 1.00 87.38 74 LEU A N 1
ATOM 563 C CA . LEU A 1 74 ? 1.107 -9.842 9.382 1.00 87.38 74 LEU A CA 1
ATOM 564 C C . LEU A 1 74 ? 0.127 -10.965 8.998 1.00 87.38 74 LEU A C 1
ATOM 566 O O . LEU A 1 74 ? -1.086 -10.763 9.037 1.00 87.38 74 LEU A O 1
ATOM 570 N N . GLY A 1 75 ? 0.640 -12.143 8.625 1.00 86.69 75 GLY A N 1
ATOM 571 C CA . GLY A 1 75 ? -0.161 -13.284 8.189 1.00 86.69 75 GLY A CA 1
ATOM 572 C C . GLY A 1 75 ? -0.646 -13.182 6.740 1.00 86.69 75 GLY A C 1
ATOM 573 O O . GLY A 1 75 ? 0.052 -12.668 5.866 1.00 86.69 75 GLY A O 1
ATOM 574 N N . ASP A 1 76 ? -1.835 -13.730 6.482 1.00 88.62 76 ASP A N 1
ATOM 575 C CA . ASP A 1 76 ? -2.468 -13.743 5.158 1.00 88.62 76 ASP A CA 1
ATOM 576 C C . ASP A 1 76 ? -3.119 -12.387 4.850 1.00 88.62 76 ASP A C 1
ATOM 578 O O . ASP A 1 76 ? -4.311 -12.149 5.073 1.00 88.62 76 ASP A O 1
ATOM 582 N N . VAL A 1 77 ? -2.291 -11.457 4.377 1.00 92.56 77 VAL A N 1
ATOM 583 C CA . VAL A 1 77 ? -2.702 -10.111 3.980 1.00 92.56 77 VAL A CA 1
ATOM 584 C C . VAL A 1 77 ? -2.145 -9.752 2.609 1.00 92.56 77 VAL A C 1
ATOM 586 O O . VAL A 1 77 ? -1.115 -10.241 2.144 1.00 92.56 77 VAL A O 1
ATOM 589 N N . LEU A 1 78 ? -2.826 -8.838 1.934 1.00 94.00 78 LEU A N 1
ATOM 590 C CA . LEU A 1 78 ? -2.263 -8.059 0.854 1.00 94.00 78 LEU A CA 1
ATOM 591 C C . LEU A 1 78 ? -1.266 -7.063 1.450 1.00 94.00 78 LEU A C 1
ATOM 593 O O . LEU A 1 78 ? -1.660 -6.061 2.039 1.00 94.00 78 LEU A O 1
ATOM 597 N N . TYR A 1 79 ? 0.018 -7.352 1.258 1.00 93.56 79 TYR A N 1
ATOM 598 C CA . TYR A 1 79 ? 1.110 -6.439 1.576 1.00 93.56 79 TYR A CA 1
ATOM 599 C C . TYR A 1 79 ? 1.235 -5.329 0.538 1.00 93.56 79 TYR A C 1
ATOM 601 O O . TYR A 1 79 ? 1.338 -5.599 -0.666 1.00 93.56 79 TYR A O 1
ATOM 609 N N . ILE A 1 80 ? 1.260 -4.098 1.034 1.00 94.75 80 ILE A N 1
ATOM 610 C CA . ILE A 1 80 ? 1.431 -2.853 0.300 1.00 94.75 80 ILE A CA 1
ATOM 611 C C . ILE A 1 80 ? 2.619 -2.133 0.941 1.00 94.75 80 ILE A C 1
ATOM 613 O O . ILE A 1 80 ? 2.594 -1.799 2.120 1.00 94.75 80 ILE A O 1
ATOM 617 N N . ALA A 1 81 ? 3.678 -1.937 0.173 1.00 93.81 81 ALA A N 1
ATOM 618 C CA . ALA A 1 81 ? 4.858 -1.203 0.581 1.00 93.81 81 ALA A CA 1
ATOM 619 C C . ALA A 1 81 ? 4.600 0.304 0.558 1.00 93.81 81 ALA A C 1
ATOM 621 O O . ALA A 1 81 ? 3.937 0.834 -0.341 1.00 93.81 81 ALA A O 1
ATOM 622 N N . ASP A 1 82 ? 5.222 0.993 1.507 1.00 92.69 82 ASP A N 1
ATOM 623 C CA . ASP A 1 82 ? 5.224 2.447 1.591 1.00 92.69 82 ASP A CA 1
ATOM 624 C C . ASP A 1 82 ? 6.076 3.116 0.506 1.00 92.69 82 ASP A C 1
ATOM 626 O O . ASP A 1 82 ? 6.046 4.331 0.382 1.00 92.69 82 ASP A O 1
ATOM 630 N N . GLY A 1 83 ? 6.838 2.360 -0.284 1.00 90.56 83 GLY A N 1
ATOM 631 C CA . GLY A 1 83 ? 7.698 2.906 -1.322 1.00 90.56 83 GLY A CA 1
ATOM 632 C C . GLY A 1 83 ? 7.989 1.922 -2.444 1.00 90.56 83 GLY A C 1
ATOM 633 O O . GLY A 1 83 ? 7.905 0.699 -2.285 1.00 90.56 83 GLY A O 1
ATOM 634 N N . THR A 1 84 ? 8.361 2.463 -3.601 1.00 89.81 84 THR A N 1
ATOM 635 C CA . THR A 1 84 ? 8.683 1.671 -4.792 1.00 89.81 84 THR A CA 1
ATOM 636 C C . THR A 1 84 ? 9.926 0.819 -4.606 1.00 89.81 84 THR A C 1
ATOM 638 O O . THR A 1 84 ? 9.999 -0.246 -5.204 1.00 89.81 84 THR A O 1
ATOM 641 N N . ASP A 1 85 ? 10.886 1.238 -3.783 1.00 88.69 85 ASP A N 1
ATOM 642 C CA . ASP A 1 85 ? 12.122 0.474 -3.575 1.00 88.69 85 ASP A CA 1
ATOM 643 C C . ASP A 1 85 ? 11.856 -0.812 -2.791 1.00 88.69 85 ASP A C 1
ATOM 645 O O . ASP A 1 85 ? 12.295 -1.886 -3.207 1.00 88.69 85 ASP A O 1
ATOM 649 N N . LEU A 1 86 ? 11.042 -0.733 -1.730 1.00 89.69 86 LEU A N 1
ATOM 650 C CA . LEU A 1 86 ? 10.571 -1.913 -1.006 1.00 89.69 86 LEU A CA 1
ATOM 651 C C . LEU A 1 86 ? 9.671 -2.782 -1.896 1.00 89.69 86 LEU A C 1
ATOM 653 O O . LEU A 1 86 ? 9.835 -3.994 -1.938 1.00 89.69 86 LEU A O 1
ATOM 657 N N . ALA A 1 87 ? 8.757 -2.199 -2.677 1.00 91.38 87 ALA A N 1
ATOM 658 C CA . ALA A 1 87 ? 7.963 -2.990 -3.620 1.00 91.38 87 ALA A CA 1
ATOM 659 C C . ALA A 1 87 ? 8.845 -3.721 -4.652 1.00 91.38 87 ALA A C 1
ATOM 661 O O . ALA A 1 87 ? 8.553 -4.862 -5.013 1.00 91.38 87 ALA A O 1
ATOM 662 N N . ARG A 1 88 ? 9.928 -3.084 -5.115 1.00 89.56 88 ARG A N 1
ATOM 663 C CA . ARG A 1 88 ? 10.880 -3.637 -6.088 1.00 89.56 88 ARG A CA 1
ATOM 664 C C . ARG A 1 88 ? 11.701 -4.786 -5.543 1.00 89.56 88 ARG A C 1
ATOM 666 O O . ARG A 1 88 ? 11.937 -5.720 -6.302 1.00 89.56 88 ARG A O 1
ATOM 673 N N . SER A 1 89 ? 12.096 -4.757 -4.271 1.00 88.12 89 SER A N 1
ATOM 674 C CA . SER A 1 89 ? 12.862 -5.861 -3.676 1.00 88.12 89 SER A CA 1
ATOM 675 C C . SER A 1 89 ? 12.093 -7.191 -3.695 1.00 88.12 89 SER A C 1
ATOM 677 O O . SER A 1 89 ? 12.709 -8.253 -3.700 1.00 88.12 89 SER A O 1
ATOM 679 N N . PHE A 1 90 ? 10.759 -7.139 -3.798 1.00 87.31 90 PHE A N 1
ATOM 680 C CA . PHE A 1 90 ? 9.881 -8.309 -3.921 1.00 87.31 90 PHE A CA 1
ATOM 681 C C . PHE A 1 90 ? 9.289 -8.522 -5.323 1.00 87.31 90 PHE A C 1
ATOM 683 O O . PHE A 1 90 ? 8.568 -9.499 -5.551 1.00 87.31 90 PHE A O 1
ATOM 690 N N . ALA A 1 91 ? 9.547 -7.617 -6.267 1.00 90.81 91 ALA A N 1
ATOM 691 C CA . ALA A 1 91 ? 8.969 -7.666 -7.602 1.00 90.81 91 ALA A CA 1
ATOM 692 C C . ALA A 1 91 ? 9.853 -8.459 -8.570 1.00 90.81 91 ALA A C 1
ATOM 694 O O . ALA A 1 91 ? 11.050 -8.220 -8.681 1.00 90.81 91 ALA A O 1
ATOM 695 N N . HIS A 1 92 ? 9.244 -9.355 -9.345 1.00 92.62 92 HIS A N 1
ATOM 696 C CA . HIS A 1 92 ? 9.913 -10.035 -10.459 1.00 92.62 92 HIS A CA 1
ATOM 697 C C . HIS A 1 92 ? 9.468 -9.487 -11.818 1.00 92.62 92 HIS A C 1
ATOM 699 O O . HIS A 1 92 ? 10.220 -9.561 -12.784 1.00 92.62 92 HIS A O 1
ATOM 705 N N . THR A 1 93 ? 8.232 -8.987 -11.919 1.00 93.12 93 THR A N 1
ATOM 706 C CA . THR A 1 93 ? 7.626 -8.636 -13.215 1.00 93.12 93 THR A CA 1
ATOM 707 C C . THR A 1 93 ? 7.102 -7.204 -13.252 1.00 93.12 93 THR A C 1
ATOM 709 O O . THR A 1 93 ? 7.449 -6.444 -14.157 1.00 93.12 93 THR A O 1
ATOM 712 N N . HIS A 1 94 ? 6.288 -6.823 -12.267 1.00 94.19 94 HIS A N 1
ATOM 713 C CA . HIS A 1 94 ? 5.594 -5.538 -12.222 1.00 94.19 94 HIS A CA 1
ATOM 714 C C . HIS A 1 94 ? 5.623 -4.940 -10.818 1.00 94.19 94 HIS A C 1
ATOM 716 O O . HIS A 1 94 ? 5.724 -5.660 -9.824 1.00 94.19 94 HIS A O 1
ATOM 722 N N . ILE A 1 95 ? 5.454 -3.625 -10.753 1.00 93.44 95 ILE A N 1
ATOM 723 C CA . ILE A 1 95 ? 5.046 -2.908 -9.546 1.00 93.44 95 ILE A CA 1
ATOM 724 C C . ILE A 1 95 ? 3.638 -2.393 -9.795 1.00 93.44 95 ILE A C 1
ATOM 726 O O . ILE A 1 95 ? 3.360 -1.829 -10.854 1.00 93.44 95 ILE A O 1
ATOM 730 N N . CYS A 1 96 ? 2.759 -2.564 -8.822 1.00 93.38 96 CYS A N 1
ATOM 731 C CA . CYS A 1 96 ? 1.406 -2.052 -8.880 1.00 93.38 96 CYS A CA 1
ATOM 732 C C . CYS A 1 96 ? 1.207 -0.954 -7.848 1.00 93.38 96 CYS A C 1
ATOM 734 O O . CYS A 1 96 ? 1.480 -1.163 -6.671 1.00 93.38 96 CYS A O 1
ATOM 736 N N . GLU A 1 97 ? 0.693 0.189 -8.282 1.00 93.56 97 GLU A N 1
ATOM 737 C CA . GLU A 1 97 ? 0.052 1.155 -7.397 1.00 93.56 97 GLU A CA 1
ATOM 738 C C . GLU A 1 97 ? -1.245 0.541 -6.880 1.00 93.56 97 GLU A C 1
ATOM 740 O O . GLU A 1 97 ? -2.037 0.001 -7.660 1.00 93.56 97 GLU A O 1
ATOM 745 N N . ILE A 1 98 ? -1.453 0.6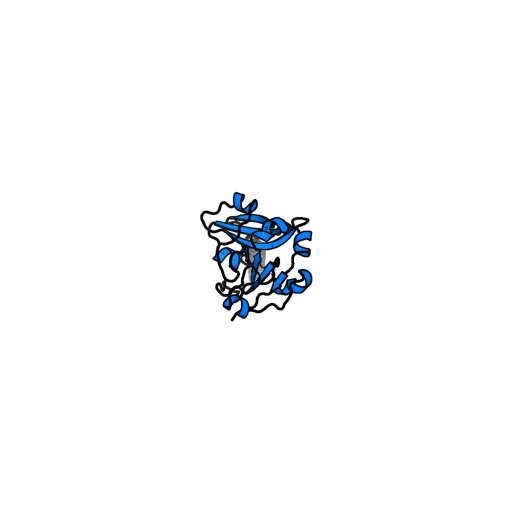16 -5.572 1.00 95.12 98 ILE A N 1
ATOM 746 C CA . ILE A 1 98 ? -2.633 0.076 -4.908 1.00 95.12 98 ILE A CA 1
ATOM 747 C C . ILE A 1 98 ? -3.478 1.235 -4.403 1.00 95.12 98 ILE A C 1
ATOM 749 O O . ILE A 1 98 ? -2.988 2.103 -3.682 1.00 95.12 98 ILE A O 1
ATOM 753 N N . TYR A 1 99 ? -4.751 1.235 -4.774 1.00 94.44 99 TYR A N 1
ATOM 754 C CA . TYR A 1 99 ? -5.713 2.269 -4.429 1.00 94.44 99 TYR A CA 1
ATOM 755 C C . TYR A 1 99 ? -6.927 1.655 -3.746 1.00 94.44 99 TYR A C 1
ATOM 757 O O . TYR A 1 99 ? -7.354 0.573 -4.134 1.00 94.44 99 TYR A O 1
ATOM 765 N N . ALA A 1 100 ? -7.525 2.375 -2.804 1.00 95.31 100 ALA A N 1
ATOM 766 C CA . ALA A 1 100 ? -8.844 2.062 -2.254 1.00 95.31 100 ALA A CA 1
ATOM 767 C C . ALA A 1 100 ? -9.827 3.189 -2.561 1.00 95.31 100 ALA A C 1
ATOM 769 O O . ALA A 1 100 ? -9.399 4.329 -2.768 1.00 95.31 100 ALA A O 1
ATOM 770 N N . ASP A 1 101 ? -11.122 2.878 -2.563 1.00 95.69 101 ASP A N 1
ATOM 771 C CA . ASP A 1 101 ? -12.160 3.907 -2.575 1.00 95.69 101 ASP A CA 1
ATOM 772 C C . ASP A 1 101 ? -11.944 4.857 -1.386 1.00 95.69 101 ASP A C 1
ATOM 774 O O . ASP A 1 101 ? -11.689 4.423 -0.261 1.00 95.69 101 ASP A O 1
ATOM 778 N N . THR A 1 102 ? -11.974 6.166 -1.631 1.00 94.62 102 THR A N 1
ATOM 779 C CA . THR A 1 102 ? -11.638 7.169 -0.615 1.00 94.62 102 THR A CA 1
ATOM 780 C C . THR A 1 102 ? -12.616 7.146 0.556 1.00 94.62 102 THR A C 1
ATOM 782 O O . THR A 1 102 ? -12.182 7.310 1.698 1.00 94.62 102 THR A O 1
ATOM 785 N N . THR A 1 103 ? -13.905 6.938 0.295 1.00 95.25 103 THR A N 1
ATOM 786 C CA . THR A 1 103 ? -14.943 6.913 1.329 1.00 95.25 103 THR A CA 1
ATOM 787 C C . THR A 1 103 ? -14.808 5.656 2.176 1.00 95.25 103 THR A C 1
ATOM 789 O O . THR A 1 103 ? -14.728 5.742 3.402 1.00 95.25 103 THR A O 1
ATOM 792 N N . GLU A 1 104 ? -14.691 4.492 1.540 1.00 96.50 104 GLU A N 1
ATOM 793 C CA . GLU A 1 104 ? -14.530 3.229 2.264 1.00 96.50 104 GLU A CA 1
ATOM 794 C C . GLU A 1 104 ? -13.206 3.170 3.026 1.00 96.50 104 GLU A C 1
ATOM 796 O O . GLU A 1 104 ? -13.153 2.715 4.171 1.00 96.50 104 GLU A O 1
ATOM 801 N N . TRP A 1 105 ? -12.133 3.706 2.440 1.00 95.50 105 TRP A N 1
ATOM 802 C CA . TRP A 1 105 ? -10.861 3.853 3.133 1.00 95.50 105 TRP A CA 1
ATOM 803 C C . TRP A 1 105 ? -10.995 4.729 4.372 1.00 95.50 105 TRP A C 1
ATOM 805 O O . TRP A 1 105 ? -10.412 4.406 5.407 1.00 95.50 105 TRP A O 1
ATOM 815 N N . HIS A 1 106 ? -11.764 5.818 4.309 1.00 94.50 106 HIS A N 1
ATOM 816 C CA . HIS A 1 106 ? -11.976 6.676 5.469 1.00 94.50 106 HIS A CA 1
ATOM 817 C C . HIS A 1 106 ? -12.683 5.924 6.606 1.00 94.50 106 HIS A C 1
ATOM 819 O O . HIS A 1 106 ? -12.264 6.054 7.758 1.00 94.50 106 HIS A O 1
ATOM 825 N N . HIS A 1 107 ? -13.687 5.103 6.292 1.00 95.06 107 HIS A N 1
ATOM 826 C CA . HIS A 1 107 ? -14.432 4.317 7.280 1.00 95.06 107 HIS A CA 1
ATOM 827 C C . HIS A 1 107 ? -13.690 3.071 7.779 1.00 95.06 107 HIS A C 1
ATOM 829 O O . HIS A 1 107 ? -14.018 2.545 8.842 1.00 95.06 107 HIS A O 1
ATOM 835 N N . MET A 1 108 ? -12.692 2.578 7.042 1.00 95.25 108 MET A N 1
ATOM 836 C CA . MET A 1 108 ? -11.904 1.426 7.469 1.00 95.25 108 MET A CA 1
ATOM 837 C C . MET A 1 108 ? -11.108 1.752 8.747 1.00 95.25 108 MET A C 1
ATOM 839 O O . MET A 1 108 ? -10.318 2.703 8.740 1.00 95.25 108 MET A O 1
ATOM 843 N N . PRO A 1 109 ? -11.232 0.951 9.824 1.00 95.69 109 PRO A N 1
ATOM 844 C CA . PRO A 1 109 ? -10.352 1.063 10.983 1.00 95.69 109 PRO A CA 1
ATOM 845 C C . PRO A 1 109 ? -8.890 0.835 10.586 1.00 95.69 109 PRO A C 1
ATOM 847 O O . PRO A 1 109 ? -8.602 0.040 9.694 1.00 95.69 109 PRO A O 1
ATOM 850 N N . LYS A 1 110 ? -7.946 1.516 11.233 1.00 95.25 110 LYS A N 1
ATOM 851 C CA . LYS A 1 110 ? -6.511 1.410 10.923 1.00 95.25 110 LYS A CA 1
ATOM 852 C C . LYS A 1 110 ? -5.716 1.355 12.212 1.00 95.25 110 LYS A C 1
ATOM 854 O O . LYS A 1 110 ? -6.015 2.112 13.133 1.00 95.25 110 LYS A O 1
ATOM 859 N N . ALA A 1 111 ? -4.715 0.488 12.280 1.00 94.56 111 ALA A N 1
ATOM 860 C CA . ALA A 1 111 ? -3.915 0.315 13.484 1.00 94.56 111 ALA A CA 1
ATOM 861 C C . ALA A 1 111 ? -2.437 0.104 13.161 1.00 94.56 111 ALA A C 1
ATOM 863 O O . ALA A 1 111 ? -2.094 -0.646 12.246 1.00 94.56 111 ALA A O 1
ATOM 864 N N . TRP A 1 112 ? -1.577 0.733 13.959 1.00 93.75 112 TRP A N 1
ATOM 865 C CA . TRP A 1 112 ? -0.168 0.374 14.050 1.00 93.75 112 TRP A CA 1
ATOM 866 C C . TRP A 1 112 ? -0.014 -0.946 14.808 1.00 93.75 112 TRP A C 1
ATOM 868 O O . TRP A 1 112 ? -0.545 -1.110 15.908 1.00 93.75 112 TRP A O 1
ATOM 878 N N . VAL A 1 113 ? 0.729 -1.874 14.215 1.00 91.75 113 VAL A N 1
ATOM 879 C CA . VAL A 1 113 ? 1.130 -3.147 14.806 1.00 91.75 113 VAL A CA 1
ATOM 880 C C . VAL A 1 113 ? 2.567 -3.007 15.297 1.00 91.75 113 VAL A C 1
ATOM 882 O O . VAL A 1 113 ? 3.462 -2.680 14.517 1.00 91.75 113 VAL A O 1
ATOM 885 N N . SER A 1 114 ? 2.788 -3.246 16.588 1.00 89.06 114 SER A N 1
ATOM 886 C CA . SER A 1 114 ? 4.120 -3.177 17.191 1.00 89.06 114 SER A CA 1
ATOM 887 C C . SER A 1 114 ? 4.960 -4.413 16.880 1.00 89.06 114 SER A C 1
ATOM 889 O O . SER A 1 114 ? 4.445 -5.485 16.551 1.00 89.06 114 SER A O 1
ATOM 891 N N . GLN A 1 115 ? 6.271 -4.301 17.074 1.00 86.06 115 GLN A N 1
ATOM 892 C CA . GLN A 1 115 ? 7.187 -5.428 16.886 1.00 86.06 115 GLN A CA 1
ATOM 893 C C . GLN A 1 115 ? 6.902 -6.588 17.833 1.00 86.06 115 GLN A C 1
ATOM 895 O O . GLN A 1 115 ? 6.901 -7.750 17.430 1.00 86.06 115 GLN A O 1
ATOM 900 N N . ALA A 1 116 ? 6.556 -6.276 19.082 1.00 86.19 116 ALA A N 1
ATOM 901 C CA . ALA A 1 116 ? 6.131 -7.282 20.047 1.00 86.19 116 ALA A CA 1
ATOM 902 C C . ALA A 1 116 ? 4.917 -8.083 19.538 1.00 86.19 116 ALA A C 1
ATOM 904 O O . ALA A 1 116 ? 4.874 -9.301 19.702 1.00 86.19 116 ALA A O 1
ATOM 905 N N . GLN A 1 117 ? 3.960 -7.426 18.873 1.00 88.81 117 GLN A N 1
ATOM 906 C CA . GLN A 1 117 ? 2.792 -8.094 18.288 1.00 88.81 117 GLN A CA 1
ATOM 907 C C . GLN A 1 117 ? 3.158 -8.947 17.068 1.00 88.81 117 GLN A C 1
ATOM 909 O O . GLN A 1 117 ? 2.612 -10.038 16.909 1.00 88.81 117 GLN A O 1
ATOM 914 N N . ILE A 1 118 ? 4.100 -8.494 16.237 1.00 87.19 118 ILE A N 1
ATOM 915 C CA . ILE A 1 118 ? 4.630 -9.283 15.113 1.00 87.19 118 ILE A CA 1
ATOM 916 C C . ILE A 1 118 ? 5.313 -10.555 15.631 1.00 87.19 118 ILE A C 1
ATOM 918 O O . ILE A 1 118 ? 5.014 -11.650 15.154 1.00 87.19 118 ILE A O 1
ATOM 922 N N . HIS A 1 119 ? 6.161 -10.447 16.660 1.00 85.38 119 HIS A N 1
ATOM 923 C CA . HIS A 1 119 ? 6.827 -11.599 17.280 1.00 85.38 119 HIS A CA 1
ATOM 924 C C . HIS A 1 119 ? 5.844 -12.596 17.904 1.00 85.38 119 HIS A C 1
ATOM 926 O O . HIS A 1 119 ? 6.066 -13.806 17.846 1.00 85.38 119 HIS A O 1
ATOM 932 N N . GLN A 1 120 ? 4.732 -12.106 18.454 1.00 85.94 120 GLN A N 1
ATOM 933 C CA . GLN A 1 120 ? 3.647 -12.939 18.983 1.00 85.94 120 GLN A CA 1
ATOM 934 C C . GLN A 1 120 ? 2.756 -13.556 17.893 1.00 85.94 120 GLN A C 1
ATOM 936 O O . GLN A 1 120 ? 1.877 -14.351 18.218 1.00 85.94 120 GLN A O 1
ATOM 941 N N . ARG A 1 121 ? 3.027 -13.252 16.615 1.00 82.31 121 ARG A N 1
ATOM 942 C CA . ARG A 1 121 ? 2.211 -13.545 15.431 1.00 82.31 121 ARG A CA 1
ATOM 943 C C . ARG A 1 121 ? 0.863 -12.829 15.471 1.00 82.31 121 ARG A C 1
ATOM 945 O O . ARG A 1 121 ? -0.002 -13.103 16.300 1.00 82.31 121 ARG A O 1
ATOM 952 N N . VAL A 1 122 ? 0.647 -11.953 14.497 1.00 84.06 122 VAL A N 1
ATOM 953 C CA . VAL A 1 122 ? -0.629 -11.252 14.336 1.00 84.06 122 VAL A CA 1
ATOM 954 C C . VAL A 1 122 ? -1.703 -12.243 13.885 1.00 84.06 122 VAL A C 1
ATOM 956 O O . VAL A 1 122 ? -1.661 -12.769 12.774 1.00 84.06 122 VAL A O 1
ATOM 959 N N . GLY A 1 123 ? -2.665 -12.515 14.765 1.00 78.75 123 GLY A N 1
ATOM 960 C CA . GLY A 1 123 ? -3.772 -13.419 14.484 1.00 78.75 123 GLY A CA 1
ATOM 961 C C . GLY A 1 123 ? -4.866 -12.788 13.609 1.00 78.75 123 GLY A C 1
ATOM 962 O O . GLY A 1 123 ? -4.958 -11.561 13.477 1.00 78.75 123 GLY A O 1
ATOM 963 N N . PRO A 1 124 ? -5.778 -13.609 13.059 1.00 73.75 124 PRO A N 1
ATOM 964 C CA . PRO A 1 124 ? -6.897 -13.127 12.244 1.00 73.75 124 PRO A CA 1
ATOM 965 C C . PRO A 1 124 ? -7.857 -12.211 13.022 1.00 73.75 124 PRO A C 1
ATOM 967 O O . PRO A 1 124 ? -8.509 -11.361 12.423 1.00 73.75 124 PRO A O 1
ATOM 970 N N . HIS A 1 125 ? -7.905 -12.339 14.353 1.00 80.62 125 HIS A N 1
ATOM 971 C CA . HIS A 1 125 ? -8.764 -11.541 15.236 1.00 80.62 125 HIS A CA 1
ATOM 972 C C . HIS A 1 125 ? -8.068 -10.314 15.844 1.00 80.62 125 HIS A C 1
ATOM 974 O O . HIS A 1 125 ? -8.712 -9.518 16.526 1.00 80.62 125 HIS A O 1
ATOM 980 N N . THR A 1 126 ? -6.767 -10.131 15.608 1.00 82.25 126 THR A N 1
ATOM 981 C CA . THR A 1 126 ? -6.014 -8.984 16.126 1.00 82.25 126 THR A CA 1
ATOM 982 C C . THR A 1 126 ? -6.378 -7.736 15.319 1.00 82.25 126 THR A C 1
ATOM 984 O O . THR A 1 126 ? -6.035 -7.650 14.146 1.00 82.25 126 THR A O 1
ATOM 987 N N . PHE A 1 127 ? -7.083 -6.768 15.913 1.00 88.06 127 PHE A N 1
ATOM 988 C CA . PHE A 1 127 ? -7.667 -5.609 15.208 1.00 88.06 127 PHE A CA 1
ATOM 989 C C . PHE A 1 127 ? -8.646 -6.025 14.085 1.00 88.06 127 PHE A C 1
ATOM 991 O O . PHE A 1 127 ? -8.31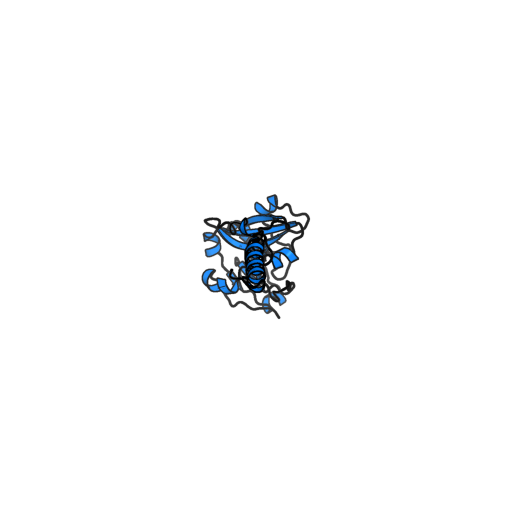1 -5.950 12.895 1.00 88.06 127 PHE A O 1
ATOM 998 N N . PRO A 1 128 ? -9.853 -6.510 14.433 1.00 87.00 128 PRO A N 1
ATOM 999 C CA . PRO A 1 128 ? -10.808 -7.029 13.457 1.00 87.00 128 PRO A CA 1
ATOM 1000 C C . PRO A 1 128 ? -11.242 -5.943 12.463 1.00 87.00 128 PRO A C 1
ATOM 1002 O O . PRO A 1 128 ? -11.569 -4.825 12.854 1.00 87.00 128 PRO A O 1
ATOM 1005 N N . GLY A 1 129 ? -11.215 -6.272 11.166 1.00 89.44 129 GLY A N 1
ATOM 1006 C CA . GLY A 1 129 ? -11.586 -5.361 10.073 1.00 89.44 129 GLY A CA 1
ATOM 1007 C C . GLY A 1 129 ? -10.643 -4.168 9.866 1.00 89.44 129 GLY A C 1
ATOM 1008 O O . GLY A 1 129 ? -10.939 -3.296 9.044 1.00 89.44 129 GLY A O 1
ATOM 1009 N N . ALA A 1 130 ? -9.531 -4.107 10.606 1.00 93.69 130 ALA A N 1
ATOM 1010 C CA . ALA A 1 130 ? -8.576 -3.017 10.504 1.00 93.69 130 ALA A CA 1
ATOM 1011 C C . ALA A 1 130 ? -7.522 -3.257 9.419 1.00 93.69 130 ALA A C 1
ATOM 1013 O O . ALA A 1 130 ? -7.053 -4.381 9.218 1.00 93.69 130 ALA A O 1
ATOM 1014 N N . ALA A 1 131 ? -7.106 -2.166 8.783 1.00 95.31 131 ALA A N 1
ATOM 1015 C CA . ALA A 1 131 ? -5.890 -2.097 7.993 1.00 95.31 131 ALA A CA 1
ATOM 1016 C C . ALA A 1 131 ? -4.694 -2.051 8.950 1.00 95.31 131 ALA A C 1
ATOM 1018 O O . ALA A 1 131 ? -4.700 -1.283 9.919 1.00 95.31 131 ALA A O 1
ATOM 1019 N N . LEU A 1 132 ? -3.682 -2.870 8.690 1.00 94.69 132 LEU A N 1
ATOM 1020 C CA . LEU A 1 132 ? -2.567 -3.067 9.609 1.00 94.69 132 LEU A CA 1
ATOM 1021 C C . LEU A 1 132 ? -1.326 -2.362 9.082 1.00 94.69 132 LEU A C 1
ATOM 1023 O O . LEU A 1 132 ? -0.839 -2.708 8.014 1.00 94.69 132 LEU A O 1
ATOM 1027 N N . PHE A 1 133 ? -0.797 -1.403 9.826 1.00 94.00 133 PHE A N 1
ATOM 1028 C CA . PHE A 1 133 ? 0.451 -0.730 9.493 1.00 94.00 133 PHE A CA 1
ATOM 1029 C C . PHE A 1 133 ? 1.573 -1.284 10.366 1.00 94.00 133 PHE A C 1
ATOM 1031 O O . PHE A 1 133 ? 1.421 -1.361 11.581 1.00 94.00 133 PHE A O 1
ATOM 1038 N N . ALA A 1 134 ? 2.697 -1.664 9.772 1.00 91.19 134 ALA A N 1
ATOM 1039 C CA . ALA A 1 134 ? 3.827 -2.249 10.487 1.00 91.19 134 ALA A CA 1
ATOM 1040 C C . ALA A 1 134 ? 5.151 -1.803 9.881 1.00 91.19 134 ALA A C 1
ATOM 1042 O O . ALA A 1 134 ? 5.236 -1.560 8.676 1.00 91.19 134 ALA A O 1
ATOM 1043 N N . SER A 1 135 ? 6.195 -1.702 10.702 1.00 86.31 135 SER A N 1
ATOM 1044 C CA . SER A 1 135 ? 7.557 -1.571 10.179 1.00 86.31 135 SER A CA 1
ATOM 1045 C C . SER A 1 135 ? 7.975 -2.932 9.640 1.00 86.31 135 SER A C 1
ATOM 1047 O O . SER A 1 135 ? 7.801 -3.941 10.320 1.00 86.31 135 SER A O 1
ATOM 1049 N N . HIS A 1 136 ? 8.464 -2.961 8.406 1.00 76.88 136 HIS A N 1
ATOM 1050 C CA . HIS A 1 136 ? 8.893 -4.180 7.745 1.00 76.88 136 HIS A CA 1
ATOM 1051 C C . HIS A 1 136 ? 10.266 -4.586 8.295 1.00 76.88 136 HIS A C 1
ATOM 1053 O O . HIS A 1 136 ? 11.264 -3.913 8.042 1.00 76.88 136 HIS A O 1
ATOM 1059 N N . THR A 1 137 ? 10.337 -5.701 9.023 1.00 62.03 137 THR A N 1
ATOM 1060 C CA . THR A 1 137 ? 11.559 -6.077 9.765 1.00 62.03 137 THR A CA 1
ATOM 1061 C C . THR A 1 137 ? 12.580 -6.815 8.908 1.00 62.03 137 THR A C 1
ATOM 1063 O O . THR A 1 137 ? 13.777 -6.753 9.166 1.00 62.03 137 THR A O 1
ATOM 1066 N N . ALA A 1 138 ? 12.123 -7.486 7.846 1.00 57.28 138 ALA A N 1
ATOM 1067 C CA . ALA A 1 138 ? 12.959 -8.392 7.058 1.00 57.28 138 ALA A CA 1
ATOM 1068 C C . ALA A 1 138 ? 13.609 -7.784 5.795 1.00 57.28 138 ALA A C 1
ATOM 1070 O O . ALA A 1 138 ? 14.294 -8.495 5.063 1.00 57.28 138 ALA A O 1
ATOM 1071 N N . ALA A 1 139 ? 13.395 -6.499 5.497 1.00 58.00 139 ALA A N 1
ATOM 1072 C CA . ALA A 1 139 ? 13.916 -5.873 4.281 1.00 58.00 139 ALA A CA 1
ATOM 1073 C C . ALA A 1 139 ? 14.331 -4.430 4.558 1.00 58.00 139 ALA A C 1
ATOM 1075 O O . ALA A 1 139 ? 13.567 -3.495 4.333 1.00 58.00 139 ALA A O 1
ATOM 1076 N N . GLY A 1 140 ? 15.573 -4.250 5.004 1.00 57.53 140 GLY A N 1
ATOM 1077 C CA . GLY A 1 140 ? 16.255 -2.997 4.720 1.00 57.53 140 GLY A CA 1
ATOM 1078 C C . GLY A 1 140 ? 16.382 -2.874 3.202 1.00 57.53 140 GLY A C 1
ATOM 1079 O O . GLY A 1 140 ? 16.933 -3.760 2.548 1.00 57.53 140 GLY A O 1
ATOM 1080 N N . VAL A 1 141 ? 15.841 -1.807 2.626 1.00 67.31 141 VAL A N 1
ATOM 1081 C CA . VAL A 1 141 ? 16.140 -1.424 1.241 1.00 67.31 141 VAL A CA 1
ATOM 1082 C C . VAL A 1 141 ? 17.238 -0.371 1.264 1.00 67.31 141 VAL A C 1
ATOM 1084 O O . VAL A 1 141 ? 17.402 0.346 2.248 1.00 67.31 141 VAL A O 1
ATOM 1087 N N . HIS A 1 142 ? 18.057 -0.300 0.214 1.00 65.31 142 HIS A N 1
ATOM 1088 C CA . HIS A 1 142 ? 19.169 0.652 0.171 1.00 65.31 142 HIS A CA 1
ATOM 1089 C C . HIS A 1 142 ? 18.684 2.080 0.477 1.00 65.31 142 HIS A C 1
ATOM 1091 O O . HIS A 1 142 ? 17.894 2.639 -0.275 1.00 65.31 142 HIS A O 1
ATOM 1097 N N . GLY A 1 143 ? 19.169 2.659 1.580 1.00 66.44 143 GLY A N 1
ATOM 1098 C CA . GLY A 1 143 ? 18.799 4.010 2.018 1.00 66.44 143 GLY A CA 1
ATOM 1099 C C . GLY A 1 143 ? 17.586 4.098 2.952 1.00 66.44 143 GLY A C 1
ATOM 1100 O O . GLY A 1 143 ? 17.309 5.184 3.452 1.00 66.44 143 GLY A O 1
ATOM 1101 N N . ASP A 1 144 ? 16.907 2.988 3.249 1.00 75.12 144 ASP A N 1
ATOM 1102 C CA . ASP A 1 144 ? 15.841 2.917 4.249 1.00 75.12 144 ASP A CA 1
ATOM 1103 C C . ASP A 1 144 ? 15.946 1.623 5.065 1.00 75.12 144 ASP A C 1
ATOM 1105 O O . ASP A 1 144 ? 15.602 0.528 4.616 1.00 75.12 144 ASP A O 1
ATOM 1109 N N . ALA A 1 145 ? 16.460 1.774 6.285 1.00 73.62 145 ALA A N 1
ATOM 1110 C CA . ALA A 1 145 ? 16.706 0.669 7.202 1.00 73.62 145 ALA A CA 1
ATOM 1111 C C . ALA A 1 145 ? 15.423 0.089 7.821 1.00 73.62 145 ALA A C 1
ATOM 1113 O O . ALA A 1 145 ? 15.465 -1.010 8.367 1.00 73.62 145 ALA A O 1
ATOM 1114 N N . SER A 1 146 ? 14.297 0.807 7.759 1.00 77.50 146 SER A N 1
ATOM 1115 C CA . SER A 1 146 ? 13.050 0.385 8.404 1.00 77.50 146 SER A CA 1
ATOM 1116 C C . SER A 1 146 ? 11.837 0.884 7.612 1.00 77.50 146 SER A C 1
ATOM 1118 O O . SER A 1 146 ? 11.088 1.732 8.117 1.00 77.50 146 SER A O 1
ATOM 1120 N N . PRO A 1 147 ? 11.627 0.399 6.376 1.00 88.31 147 PRO A N 1
ATOM 1121 C CA . PRO A 1 147 ? 10.483 0.808 5.575 1.00 88.31 147 PRO A CA 1
ATOM 1122 C C . PRO A 1 147 ? 9.174 0.334 6.218 1.00 88.31 147 PRO A C 1
ATOM 1124 O O . PRO A 1 147 ? 9.151 -0.608 7.016 1.00 88.31 147 PRO A O 1
ATOM 1127 N N . TRP A 1 148 ? 8.063 0.986 5.883 1.00 90.62 148 TRP A N 1
ATOM 1128 C CA . TRP A 1 148 ? 6.743 0.601 6.370 1.00 90.62 148 TRP A CA 1
ATOM 1129 C C . TRP A 1 148 ? 5.991 -0.267 5.360 1.00 90.62 148 TRP A C 1
ATOM 1131 O O . TRP A 1 148 ? 6.171 -0.181 4.143 1.00 90.62 148 TRP A O 1
ATOM 1141 N N . GLN A 1 149 ? 5.085 -1.081 5.886 1.00 91.94 149 GLN A N 1
ATOM 1142 C CA . GLN A 1 149 ? 4.131 -1.859 5.114 1.00 91.94 149 GLN A CA 1
ATOM 1143 C C . GLN A 1 149 ? 2.723 -1.697 5.680 1.00 91.94 149 GLN A C 1
ATOM 1145 O O . GLN A 1 149 ? 2.516 -1.544 6.885 1.00 91.94 149 GLN A O 1
ATOM 1150 N N . LEU A 1 150 ? 1.758 -1.767 4.778 1.00 94.31 150 LEU A N 1
ATOM 1151 C CA . LEU A 1 150 ? 0.337 -1.848 5.042 1.00 94.31 150 LEU A CA 1
ATOM 1152 C C . LEU A 1 150 ? -0.155 -3.247 4.650 1.00 94.31 150 LEU A C 1
ATOM 1154 O O . LEU A 1 150 ? 0.112 -3.724 3.550 1.00 94.31 150 LEU A O 1
ATOM 1158 N N . GLY A 1 151 ? -0.886 -3.900 5.546 1.00 94.69 151 GLY A N 1
ATOM 1159 C CA . GLY A 1 151 ? -1.560 -5.173 5.335 1.00 94.69 151 GLY A CA 1
ATOM 1160 C C . GLY A 1 151 ? -3.077 -5.003 5.278 1.00 94.69 151 GLY A C 1
ATOM 1161 O O . GLY A 1 151 ? -3.682 -4.488 6.221 1.00 94.69 151 GLY A O 1
ATOM 1162 N N . ILE A 1 152 ? -3.697 -5.482 4.197 1.00 94.81 152 ILE A N 1
ATOM 1163 C CA . ILE A 1 152 ? -5.158 -5.594 4.052 1.00 94.81 152 ILE A CA 1
ATOM 1164 C C . ILE A 1 152 ? -5.551 -7.069 4.003 1.00 94.81 152 ILE A C 1
ATOM 1166 O O . ILE A 1 152 ? -5.044 -7.817 3.172 1.00 94.81 152 ILE A O 1
ATOM 1170 N N . ARG A 1 153 ? -6.469 -7.513 4.862 1.00 92.88 153 ARG A N 1
ATOM 1171 C CA . ARG A 1 153 ? -6.948 -8.904 4.840 1.00 92.88 153 ARG A CA 1
ATOM 1172 C C . ARG A 1 153 ? -7.774 -9.187 3.591 1.00 92.88 153 ARG A C 1
ATOM 1174 O O . ARG A 1 153 ? -8.494 -8.314 3.115 1.00 92.88 153 ARG A O 1
ATOM 1181 N N . GLY A 1 154 ? -7.742 -10.432 3.116 1.00 91.31 154 GLY A N 1
ATOM 1182 C CA . GLY A 1 154 ? -8.498 -10.859 1.932 1.00 91.31 154 GLY A CA 1
ATOM 1183 C C . GLY A 1 154 ? -9.999 -10.573 2.030 1.00 91.31 154 GLY A C 1
ATOM 1184 O O . GLY A 1 154 ? -10.597 -10.083 1.074 1.00 91.31 154 GLY A O 1
ATOM 1185 N N . SER A 1 155 ? -10.584 -10.778 3.214 1.00 89.69 155 SER A N 1
ATOM 1186 C CA . SER A 1 155 ? -11.998 -10.493 3.501 1.00 89.69 155 SER A CA 1
ATOM 1187 C C . SER A 1 155 ? -12.380 -9.018 3.359 1.00 89.69 155 SER A C 1
ATOM 1189 O O . SER A 1 155 ? -13.549 -8.708 3.155 1.00 89.69 155 SER A O 1
ATOM 1191 N N . ASP A 1 156 ? -11.411 -8.108 3.467 1.00 92.50 156 ASP A N 1
ATOM 1192 C CA . A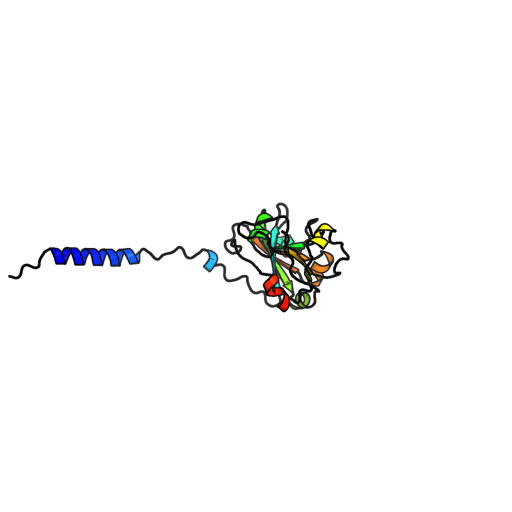SP A 1 156 ? -11.641 -6.667 3.416 1.00 92.50 156 ASP A CA 1
ATOM 1193 C C . ASP A 1 156 ? -11.395 -6.070 2.024 1.00 92.50 156 ASP A C 1
ATOM 1195 O O . ASP A 1 156 ? -11.829 -4.950 1.773 1.00 92.50 156 ASP A O 1
ATOM 1199 N N . ILE A 1 157 ? -10.760 -6.803 1.097 1.00 91.81 157 ILE A N 1
ATOM 1200 C CA . ILE A 1 157 ? -10.370 -6.284 -0.227 1.00 91.81 157 ILE A CA 1
ATOM 1201 C C . ILE A 1 157 ? -11.578 -5.756 -1.007 1.00 91.81 157 ILE A C 1
ATOM 1203 O O . ILE A 1 157 ? -11.548 -4.632 -1.510 1.00 91.81 157 ILE A O 1
ATOM 1207 N N . GLY A 1 158 ? -12.649 -6.551 -1.080 1.00 89.25 158 GLY A N 1
ATOM 1208 C CA . GLY A 1 158 ? -13.880 -6.150 -1.764 1.00 89.25 158 GLY A CA 1
ATOM 1209 C C . GLY A 1 158 ? -14.613 -5.016 -1.047 1.00 89.25 158 GLY A C 1
ATOM 1210 O O . GLY A 1 158 ? -15.168 -4.141 -1.704 1.00 89.25 158 GLY A O 1
ATOM 1211 N N . ARG A 1 159 ? -14.561 -4.993 0.293 1.00 91.31 159 ARG A N 1
ATOM 1212 C CA . ARG A 1 159 ? -15.229 -3.984 1.126 1.00 91.31 159 ARG A CA 1
ATOM 1213 C C . ARG A 1 159 ? -14.684 -2.582 0.879 1.00 91.31 159 ARG A C 1
ATOM 1215 O O . ARG A 1 159 ? -15.462 -1.644 0.838 1.00 91.31 159 ARG A O 1
ATOM 1222 N N . ILE A 1 160 ? -13.371 -2.442 0.700 1.00 93.12 160 ILE A N 1
ATOM 1223 C CA . ILE A 1 160 ? -12.737 -1.126 0.521 1.00 93.12 160 ILE A CA 1
ATOM 1224 C C . ILE A 1 160 ? -12.531 -0.722 -0.944 1.00 93.12 160 ILE A C 1
ATOM 1226 O O . ILE A 1 160 ? -11.819 0.244 -1.226 1.00 93.12 160 ILE A O 1
ATOM 1230 N N . GLY A 1 161 ? -13.112 -1.476 -1.884 1.00 92.12 161 GLY A N 1
ATOM 1231 C CA . GLY A 1 161 ? -13.021 -1.176 -3.312 1.00 92.12 161 GLY A CA 1
ATOM 1232 C C . GLY A 1 161 ? -11.579 -1.124 -3.817 1.00 92.12 161 GLY A C 1
ATOM 1233 O O . GLY A 1 161 ? -11.216 -0.202 -4.547 1.00 92.12 161 GLY A O 1
ATOM 1234 N N . LEU A 1 162 ? -10.733 -2.069 -3.386 1.00 92.81 162 LEU A N 1
ATOM 1235 C CA . LEU A 1 162 ? -9.333 -2.091 -3.801 1.00 92.81 162 LEU A CA 1
ATOM 1236 C C . LEU A 1 162 ? -9.207 -2.260 -5.316 1.00 92.81 162 LEU A C 1
ATOM 1238 O O . LEU A 1 162 ? -9.707 -3.221 -5.898 1.00 92.81 162 LEU A O 1
ATOM 1242 N N . VAL A 1 163 ? -8.443 -1.366 -5.933 1.00 91.56 163 VAL A N 1
ATOM 1243 C CA . VAL A 1 163 ? -8.046 -1.452 -7.338 1.00 91.56 163 VAL A CA 1
ATOM 1244 C C . VAL A 1 163 ? -6.539 -1.297 -7.454 1.00 91.56 163 VAL A C 1
ATOM 1246 O O . VAL A 1 163 ? -5.903 -0.579 -6.680 1.00 91.56 163 VAL A O 1
ATOM 1249 N N . ALA A 1 164 ? -5.954 -1.958 -8.447 1.00 93.38 164 ALA A N 1
ATOM 1250 C CA . ALA A 1 164 ? -4.530 -1.858 -8.717 1.00 93.38 164 ALA A CA 1
ATOM 1251 C C . ALA A 1 164 ? -4.271 -1.301 -10.120 1.00 93.38 164 ALA A C 1
ATOM 1253 O O . ALA A 1 164 ? -5.074 -1.462 -11.043 1.00 93.38 164 ALA A O 1
ATOM 1254 N N . LYS A 1 165 ? -3.129 -0.635 -10.281 1.00 92.69 165 LYS A N 1
ATOM 1255 C CA . LYS A 1 165 ? -2.582 -0.266 -11.585 1.00 92.69 165 LYS A CA 1
ATOM 1256 C C . LYS A 1 165 ? -1.135 -0.713 -11.658 1.00 92.69 165 LYS A C 1
ATOM 1258 O O . LYS A 1 165 ? -0.311 -0.247 -10.882 1.00 92.69 165 LYS A O 1
ATOM 1263 N N . CYS A 1 166 ? -0.844 -1.626 -12.571 1.00 92.50 166 CYS A N 1
ATOM 1264 C CA . CYS A 1 166 ? 0.433 -2.307 -12.657 1.00 92.50 166 CYS A CA 1
ATOM 1265 C C . CYS A 1 166 ? 1.269 -1.784 -13.820 1.00 92.50 166 CYS A C 1
ATOM 1267 O O . CYS A 1 166 ? 0.775 -1.554 -14.927 1.00 92.50 166 CYS A O 1
ATOM 1269 N N . TYR A 1 167 ? 2.564 -1.650 -13.562 1.00 91.06 167 TYR A N 1
ATOM 1270 C CA . TYR A 1 167 ? 3.558 -1.190 -14.515 1.00 91.06 167 TYR A CA 1
ATOM 1271 C C . TYR A 1 167 ? 4.727 -2.174 -14.531 1.00 91.06 167 TYR A C 1
ATOM 1273 O O . TYR A 1 167 ? 5.126 -2.670 -13.473 1.00 91.06 167 TYR A O 1
ATOM 1281 N N . PRO A 1 168 ? 5.276 -2.489 -15.711 1.00 90.88 168 PRO A N 1
ATOM 1282 C CA . PRO A 1 168 ? 6.444 -3.353 -15.800 1.00 90.88 168 PRO A CA 1
ATOM 1283 C C . PRO A 1 168 ? 7.652 -2.683 -15.134 1.00 90.88 168 PRO A C 1
ATOM 1285 O O . PRO A 1 168 ? 7.747 -1.459 -15.094 1.00 90.88 168 PRO A O 1
ATOM 1288 N N . LEU A 1 169 ? 8.595 -3.474 -14.617 1.00 87.38 169 LEU A N 1
ATOM 1289 C CA . LEU A 1 169 ? 9.735 -2.967 -13.830 1.00 87.38 169 LEU A CA 1
ATOM 1290 C C . LEU A 1 169 ? 10.654 -1.971 -14.552 1.00 87.38 169 LEU A C 1
ATOM 1292 O O . LEU A 1 169 ? 11.392 -1.231 -13.895 1.00 87.38 169 LEU A O 1
ATOM 1296 N N . ASN A 1 170 ? 10.629 -1.978 -15.883 1.00 83.12 170 ASN A N 1
ATOM 1297 C CA . ASN A 1 170 ? 11.366 -1.057 -16.742 1.00 83.12 170 ASN A CA 1
ATOM 1298 C C . ASN A 1 170 ? 10.597 0.244 -17.036 1.00 83.12 170 ASN A C 1
ATOM 1300 O O . ASN A 1 170 ? 11.103 1.092 -17.769 1.00 83.12 170 ASN A O 1
ATOM 1304 N N . ASN A 1 171 ? 9.386 0.413 -16.497 1.00 82.19 171 ASN A N 1
ATOM 1305 C CA . ASN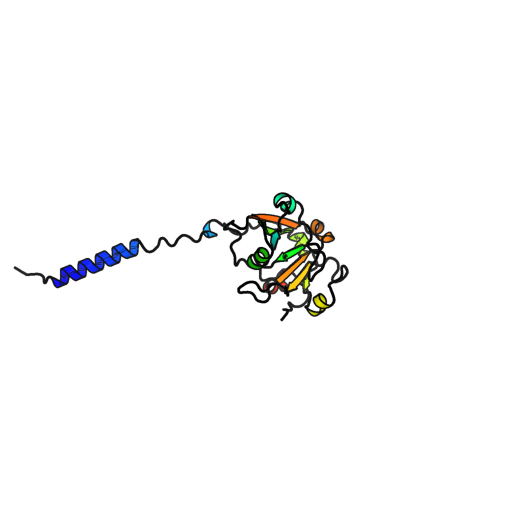 A 1 171 ? 8.599 1.618 -16.695 1.00 82.19 171 ASN A CA 1
ATOM 1306 C C . ASN A 1 171 ? 9.238 2.800 -15.935 1.00 82.19 171 ASN A C 1
ATOM 1308 O O . ASN A 1 171 ? 9.415 2.717 -14.716 1.00 82.19 171 ASN A O 1
ATOM 1312 N N . PRO A 1 172 ? 9.545 3.925 -16.610 1.00 69.69 172 PRO A N 1
ATOM 1313 C CA . PRO A 1 172 ? 10.167 5.090 -15.976 1.00 69.69 172 PRO A CA 1
ATOM 1314 C C . PRO A 1 172 ? 9.273 5.787 -14.934 1.00 69.69 172 PRO A C 1
ATOM 1316 O O . PRO A 1 172 ? 9.770 6.621 -14.173 1.00 69.69 172 PRO A O 1
ATOM 1319 N N . CYS A 1 173 ? 7.976 5.464 -14.890 1.00 68.12 173 CYS A N 1
ATOM 1320 C CA . CYS A 1 173 ? 6.987 6.082 -14.003 1.00 68.12 173 CYS A CA 1
ATOM 1321 C C . CYS A 1 173 ? 6.796 5.360 -12.675 1.00 68.12 173 CYS A C 1
ATOM 1323 O O . CYS A 1 173 ? 6.289 5.959 -11.732 1.00 68.12 173 CYS A O 1
ATOM 1325 N N . THR A 1 174 ? 7.314 4.141 -12.549 1.00 70.38 174 THR A N 1
ATOM 1326 C CA . THR A 1 174 ? 7.570 3.498 -11.254 1.00 70.38 174 THR A CA 1
ATOM 1327 C C . THR A 1 174 ? 9.035 3.675 -10.879 1.00 70.38 174 THR A C 1
ATOM 1329 O O . THR A 1 174 ? 9.755 2.707 -10.625 1.00 70.38 174 THR A O 1
ATOM 1332 N N . ALA A 1 175 ? 9.493 4.926 -10.948 1.00 67.75 175 ALA A N 1
ATOM 1333 C CA . ALA A 1 175 ? 10.866 5.287 -10.651 1.00 67.75 175 ALA A CA 1
ATOM 1334 C C . ALA A 1 175 ? 11.238 4.834 -9.230 1.00 67.75 175 ALA A C 1
ATOM 1336 O O . ALA A 1 175 ? 10.415 4.985 -8.326 1.00 67.75 175 ALA A O 1
ATOM 1337 N N . PRO A 1 176 ? 12.451 4.299 -9.011 1.00 77.81 176 PRO A N 1
ATOM 1338 C CA . PRO A 1 176 ? 12.955 4.098 -7.658 1.00 77.81 176 PRO A CA 1
ATOM 1339 C C . PRO A 1 176 ? 12.918 5.402 -6.841 1.00 77.81 176 PRO A C 1
ATOM 1341 O O . PRO A 1 176 ? 13.033 6.496 -7.398 1.00 77.81 176 PRO A O 1
ATOM 1344 N N . GLY A 1 177 ? 12.745 5.272 -5.526 1.00 78.81 177 GLY A N 1
ATOM 1345 C CA . GLY A 1 177 ? 12.686 6.387 -4.577 1.00 78.81 177 GLY A CA 1
ATOM 1346 C C . GLY A 1 177 ? 11.315 7.037 -4.343 1.00 78.81 177 GLY A C 1
ATOM 1347 O O . GLY A 1 177 ? 11.231 7.954 -3.527 1.00 78.81 177 GLY A O 1
ATOM 1348 N N . LEU A 1 178 ? 10.227 6.607 -4.999 1.00 86.00 178 LEU A N 1
ATOM 1349 C CA . LEU A 1 178 ? 8.886 7.091 -4.639 1.00 86.00 178 LEU A CA 1
ATOM 1350 C C . LEU A 1 178 ? 8.456 6.492 -3.296 1.00 86.00 178 LEU A C 1
ATOM 1352 O O . LEU A 1 178 ? 8.558 5.281 -3.099 1.00 86.00 178 LEU A O 1
ATOM 1356 N N . LYS A 1 179 ? 7.951 7.336 -2.387 1.00 88.56 179 LYS A N 1
ATOM 1357 C CA . LYS A 1 179 ? 7.608 6.931 -1.020 1.00 88.56 179 LYS A CA 1
ATOM 1358 C C . LYS A 1 179 ? 6.417 7.706 -0.451 1.00 88.56 179 LYS A C 1
ATOM 1360 O O . LYS A 1 179 ? 6.298 8.916 -0.632 1.00 88.56 179 LYS A O 1
ATOM 1365 N N . ILE A 1 180 ? 5.545 6.991 0.247 1.00 90.38 180 ILE A N 1
ATOM 1366 C CA . ILE A 1 180 ? 4.484 7.490 1.113 1.00 90.38 180 ILE A CA 1
ATOM 1367 C C . ILE A 1 180 ? 4.981 7.342 2.547 1.00 90.38 180 ILE A C 1
ATOM 1369 O O . ILE A 1 180 ? 5.264 6.247 3.015 1.00 90.38 180 ILE A O 1
ATOM 1373 N N . HIS A 1 181 ? 5.056 8.446 3.274 1.00 89.81 181 HIS A N 1
ATOM 1374 C CA . HIS A 1 181 ? 5.432 8.426 4.681 1.00 89.81 181 HIS A CA 1
ATOM 1375 C C . HIS A 1 181 ? 4.182 8.184 5.540 1.00 89.81 181 HIS A C 1
ATOM 1377 O O . HIS A 1 181 ? 3.506 9.132 5.933 1.00 89.81 181 HIS A O 1
ATOM 1383 N N . TYR A 1 182 ? 3.819 6.917 5.785 1.00 92.38 182 TYR A N 1
ATOM 1384 C CA . TYR A 1 182 ? 2.607 6.566 6.551 1.00 92.38 182 TYR A CA 1
ATOM 1385 C C . TYR A 1 182 ? 2.576 7.184 7.953 1.00 92.38 182 TYR A C 1
ATOM 1387 O O . TYR A 1 182 ? 1.517 7.575 8.437 1.00 92.38 182 TYR A O 1
ATOM 1395 N N . ASP A 1 183 ? 3.735 7.319 8.589 1.00 89.06 183 ASP A N 1
ATOM 1396 C CA . ASP A 1 183 ? 3.913 8.006 9.866 1.00 89.06 183 ASP A CA 1
ATOM 1397 C C . ASP A 1 183 ? 3.494 9.482 9.796 1.00 89.06 183 ASP A C 1
ATOM 1399 O O . ASP A 1 183 ? 2.798 9.970 10.687 1.00 89.06 183 ASP A O 1
ATOM 1403 N N . GLN A 1 184 ? 3.814 10.170 8.699 1.00 91.56 184 GLN A N 1
ATOM 1404 C CA . GLN A 1 184 ? 3.368 11.546 8.448 1.00 91.56 184 GLN A CA 1
ATOM 1405 C C . GLN A 1 184 ? 1.872 11.635 8.101 1.00 91.56 184 GLN A C 1
ATOM 1407 O O . GLN A 1 184 ? 1.265 12.698 8.236 1.00 91.56 184 GLN A O 1
ATOM 1412 N N . LEU A 1 185 ? 1.257 10.526 7.680 1.00 90.44 185 LEU A N 1
ATOM 1413 C CA . LEU A 1 185 ? -0.172 10.427 7.371 1.00 90.44 185 LEU A CA 1
ATOM 1414 C C . LEU A 1 185 ? -1.021 9.932 8.548 1.00 90.44 185 LEU A C 1
ATOM 1416 O O . LEU A 1 185 ? -2.244 9.908 8.439 1.00 90.44 185 LEU A O 1
ATOM 1420 N N . SER A 1 186 ? -0.419 9.560 9.682 1.00 89.75 186 SER A N 1
ATOM 1421 C CA . SER A 1 186 ? -1.131 8.901 10.787 1.00 89.75 186 SER A CA 1
ATOM 1422 C C . SER A 1 186 ? -2.359 9.685 11.262 1.00 89.75 186 SER A C 1
ATOM 1424 O O . SER A 1 186 ? -3.411 9.093 11.497 1.00 89.75 186 SER A O 1
ATOM 1426 N N . ALA A 1 187 ? -2.253 11.015 11.356 1.00 87.69 187 ALA A N 1
ATOM 1427 C CA . ALA A 1 187 ? -3.369 11.872 11.754 1.00 87.69 187 ALA A CA 1
ATOM 1428 C C . ALA A 1 187 ? -4.449 11.967 10.663 1.00 87.69 187 ALA A C 1
ATOM 1430 O O . ALA A 1 187 ? -5.630 11.772 10.945 1.00 87.69 187 ALA A O 1
ATOM 1431 N N . SER A 1 188 ? -4.056 12.222 9.411 1.00 90.88 188 SER A N 1
ATOM 1432 C CA . SER A 1 188 ? -5.000 12.416 8.303 1.00 90.88 188 SER A CA 1
ATOM 1433 C C . SER A 1 188 ? -5.704 11.127 7.881 1.00 90.88 188 SER A C 1
ATOM 1435 O O . SER A 1 188 ? -6.826 11.177 7.390 1.00 90.88 188 SER A O 1
ATOM 1437 N N . TRP A 1 189 ? -5.076 9.970 8.086 1.00 93.31 189 TRP A N 1
ATOM 1438 C CA . TRP A 1 189 ? -5.669 8.659 7.812 1.00 93.31 189 TRP A CA 1
ATOM 1439 C C . TRP A 1 189 ? -6.366 8.039 9.025 1.00 93.31 189 TRP A C 1
ATOM 1441 O O . TRP A 1 189 ? -6.993 6.989 8.881 1.00 93.31 189 TRP A O 1
ATOM 1451 N N . SER A 1 190 ? -6.293 8.686 10.195 1.00 93.44 190 SER A N 1
ATOM 1452 C CA . SER A 1 190 ? -6.849 8.180 11.458 1.00 93.44 190 SER A CA 1
ATOM 1453 C C . SER A 1 190 ? -6.304 6.792 11.824 1.00 93.44 190 SER A C 1
ATOM 1455 O O . SER A 1 190 ? -7.052 5.877 12.163 1.00 93.44 190 SER A O 1
ATOM 1457 N N . ILE A 1 191 ? -4.983 6.617 11.722 1.00 92.94 191 ILE A N 1
ATOM 1458 C CA . ILE A 1 191 ? -4.310 5.377 12.126 1.00 92.94 191 ILE A CA 1
ATOM 1459 C C . ILE A 1 191 ? -4.163 5.382 13.648 1.00 92.94 191 ILE A C 1
ATOM 1461 O O . ILE A 1 191 ? -3.487 6.245 14.210 1.00 92.94 191 ILE A O 1
ATOM 1465 N N . HIS A 1 192 ? -4.800 4.425 14.320 1.00 88.06 192 HIS A N 1
ATOM 1466 C CA . HIS A 1 192 ? -4.729 4.279 15.769 1.00 88.06 192 HIS A CA 1
ATOM 1467 C C . HIS A 1 192 ? -3.399 3.661 16.218 1.00 88.06 192 HIS A C 1
ATOM 1469 O O . HIS A 1 192 ? -2.811 2.826 15.530 1.00 88.06 192 HIS A O 1
ATOM 1475 N N . GLY A 1 193 ? -2.956 4.031 17.421 1.00 85.44 193 GLY A N 1
ATOM 1476 C CA . GLY A 1 193 ? -1.679 3.595 17.988 1.00 85.44 193 GLY A CA 1
ATOM 1477 C C . GLY A 1 193 ? -0.545 4.572 17.686 1.00 85.44 193 GLY A C 1
ATOM 1478 O O . GLY A 1 193 ? -0.780 5.715 17.297 1.00 85.44 193 GLY A O 1
ATOM 1479 N N . LYS A 1 194 ? 0.695 4.133 17.907 1.00 84.81 194 LYS A N 1
ATOM 1480 C CA . LYS A 1 194 ? 1.899 4.910 17.598 1.00 84.81 194 LYS A CA 1
ATOM 1481 C C . LYS A 1 194 ? 2.762 4.117 16.617 1.00 84.81 194 LYS A C 1
ATOM 1483 O O . LYS A 1 194 ? 2.895 2.911 16.823 1.00 84.81 194 LYS A O 1
ATOM 1488 N N . PRO A 1 195 ? 3.344 4.765 15.594 1.00 85.94 195 PRO A N 1
ATOM 1489 C CA . PRO A 1 195 ? 4.323 4.111 14.742 1.00 85.94 195 PRO A CA 1
ATOM 1490 C C . PRO A 1 195 ? 5.499 3.655 15.605 1.00 85.94 195 PRO A C 1
ATOM 1492 O O . PRO A 1 195 ? 6.104 4.459 16.315 1.00 85.94 195 PRO A O 1
ATOM 1495 N N . ASP A 1 196 ? 5.791 2.363 15.544 1.00 82.69 196 ASP A N 1
ATOM 1496 C CA . ASP A 1 196 ? 6.893 1.723 16.253 1.00 82.69 196 ASP A CA 1
ATOM 1497 C C . ASP A 1 196 ? 7.812 1.050 15.230 1.00 82.69 196 ASP A C 1
ATOM 1499 O O . ASP A 1 196 ? 7.353 0.276 14.381 1.00 82.69 196 ASP A O 1
ATOM 1503 N N . ARG A 1 197 ? 9.098 1.403 15.260 1.00 77.44 197 ARG A N 1
ATOM 1504 C CA . ARG A 1 197 ? 10.095 0.880 14.319 1.00 77.44 197 ARG A CA 1
ATOM 1505 C C . ARG A 1 197 ? 10.807 -0.298 14.967 1.00 77.44 197 ARG A C 1
ATOM 1507 O O . ARG A 1 197 ? 11.233 -0.208 16.112 1.00 77.44 197 ARG A O 1
ATOM 1514 N N . GLY A 1 198 ? 10.943 -1.390 14.217 1.00 64.12 198 GLY A N 1
ATOM 1515 C CA . GLY A 1 198 ? 11.818 -2.484 14.624 1.00 64.12 198 GLY A CA 1
ATOM 1516 C C . GLY A 1 198 ? 13.275 -2.111 14.420 1.00 64.12 198 GLY A C 1
ATOM 1517 O O . GLY A 1 198 ? 13.628 -1.554 13.379 1.00 64.12 198 GLY A O 1
ATOM 1518 N N . HIS A 1 199 ? 14.087 -2.401 15.431 1.00 56.22 199 HIS A N 1
ATOM 1519 C CA . HIS A 1 199 ? 15.543 -2.374 15.378 1.00 56.22 199 HIS A CA 1
ATOM 1520 C C . HIS A 1 199 ? 16.066 -3.799 15.514 1.00 56.22 199 HIS A C 1
ATOM 1522 O O . HIS A 1 199 ? 15.504 -4.538 16.355 1.00 56.22 199 HIS A O 1
#

Sequence (199 aa):
MIHQPASLRILLLTLIVAIFWNSFASAAPLAPHRQCARLSKRTGYTLLGWKGLRAGLDAKAYERHPTTSGGGELGDVLYIADGTDLARSFAHTHICEIYADTTEWHHMPKAWVSQAQIHQRVGPHTFPGAALFASHTAAGVHGDASPWQLGIRGSDIGRIGLVAKCYPLNNPCTAPGLKIHYDQLSASWSIHGKPDRGH

Organism: Gymnopilus junonius (NCBI:txid109634)

Radius of gyration: 25.15 Å; chains: 1; bounding box: 65×71×58 Å

Foldseek 3Di:
DDDDDPVVVVVVVVVVVVVVVVVPPPPPPPQPCPVLPPPPPDVQKDFPAKAADDPPDDPVVCQVPPAFDCDDLQHGFNKGWQALQVNVVRHDWKMKGKIFGPVLLLVQAAEEDAPVCSVVGNDCPNRPRYWYKYFHCPDDGVPRNTTIIITHHRVCCVSRRMGIDIDTPPDCNSPGPGGHPVQVCCVVSVYPDHHYTDD